Protein AF-A0A973BJS3-F1 (afdb_monomer)

Sequence (217 aa):
MAAKRSADAFKALAGRTGMCPAAALLAPAEETQPEAEPEVGAPWELPKRQLLECVCEGASVGGQSLLECLLRAPWETGVFNALVDASCSLDPATLLDGVSERLLWVQVRGSQQLVRALDLLLRDDNFALVAADLRGLPAAQLQAIQPFAWYRLQRLAHQRAGGCVILSDAPSVRCADRRMRLSKHRSLKDLDRCRTDLLSALERTARTYNRGQVLAV

Solvent-accessible surface area (backbone atoms only — not comparable to full-atom values): 12537 Å² total; per-residue (Å²): 122,67,73,66,51,53,56,55,47,50,56,54,42,53,75,66,65,74,61,67,54,77,64,61,86,55,59,75,82,72,83,86,72,86,85,71,82,78,60,92,76,63,76,73,81,66,67,58,40,29,30,34,31,39,28,28,64,55,79,62,30,47,60,67,62,50,50,53,52,61,52,54,57,63,79,88,72,74,53,30,27,34,38,38,29,42,53,69,76,81,58,76,88,75,54,61,88,68,30,71,85,35,45,50,75,42,76,32,74,58,48,70,46,44,53,51,52,50,56,57,53,42,71,44,70,70,28,52,30,43,37,33,40,42,43,86,48,58,66,70,47,61,67,66,52,53,69,69,55,53,51,49,49,32,54,33,24,48,70,26,74,26,30,31,40,36,35,25,56,51,96,72,67,88,70,36,56,30,37,38,38,29,65,62,65,65,56,82,82,54,69,85,50,54,71,64,65,53,48,57,54,43,62,77,60,48,45,43,26,49,84,86,42,75,50,89,127

Mean predicted aligned error: 10.79 Å

Radius of gyration: 18.33 Å; Cα contacts (8 Å, |Δi|>4): 335; chains: 1; bounding box: 57×44×42 Å

Foldseek 3Di:
DVPVCVVVVVVVCCVVVVPDDLCVCQDPPPDDDDDDDDDLLDQDDFDALFEEEEAEQDPQLCPVLNVLSNLDDPPVVVAAAEEEEAPPPDDPVPHDPPSSVRYHYHYDHFDVRVLVVLLVVLQDLSHLEYEYECEPPDPVRLVPPDLVSLVSSSNSRNVHGHHYYYYYNDDSRLRGQKYKYRYDHDDPVCVPPDSSVVVSVRVVRIWMAGNRHTDDD

pLDDT: mean 75.72, std 22.32, range [26.56, 97.88]

Structure (mmCIF, N/CA/C/O backbone):
data_AF-A0A973BJS3-F1
#
_entry.id   AF-A0A973BJS3-F1
#
loop_
_atom_site.group_PDB
_atom_site.id
_atom_site.type_symbol
_atom_site.label_atom_id
_atom_site.label_alt_id
_atom_site.label_comp_id
_atom_site.label_asym_id
_atom_site.label_entity_id
_atom_site.label_seq_id
_atom_site.pdbx_PDB_ins_code
_atom_site.Cartn_x
_atom_site.Cartn_y
_atom_site.Cartn_z
_atom_site.occupancy
_atom_site.B_iso_or_equiv
_atom_site.auth_seq_id
_atom_site.auth_comp_id
_atom_site.auth_asym_id
_atom_site.auth_atom_id
_atom_site.pdbx_PDB_model_num
ATOM 1 N N . MET A 1 1 ? -39.265 8.326 2.066 1.00 38.66 1 MET A N 1
ATOM 2 C CA . MET A 1 1 ? -39.550 7.401 3.192 1.00 38.66 1 MET A CA 1
ATOM 3 C C . MET A 1 1 ? -38.678 6.133 3.223 1.00 38.66 1 MET A C 1
ATOM 5 O O . MET A 1 1 ? -38.674 5.477 4.256 1.00 38.66 1 MET A O 1
ATOM 9 N N . ALA A 1 2 ? -37.888 5.803 2.186 1.00 37.66 2 ALA A N 1
ATOM 10 C CA . ALA A 1 2 ? -37.019 4.612 2.196 1.00 37.66 2 ALA A CA 1
ATOM 11 C C . ALA A 1 2 ? -35.692 4.793 2.972 1.00 37.66 2 ALA A C 1
ATOM 13 O O . ALA A 1 2 ? -35.31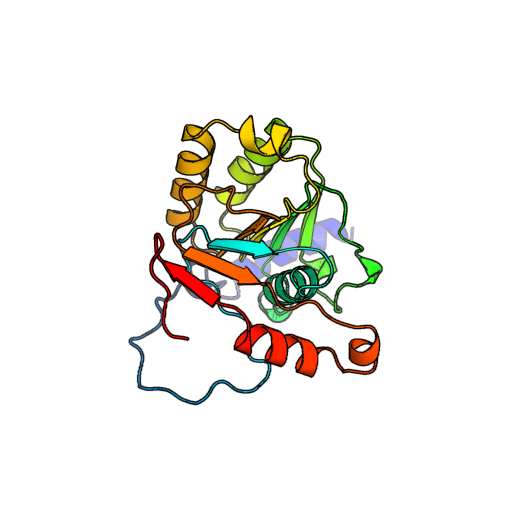1 3.911 3.727 1.00 37.66 2 ALA A O 1
ATOM 14 N N . ALA A 1 3 ? -35.039 5.960 2.883 1.00 40.28 3 ALA A N 1
ATOM 15 C CA . ALA A 1 3 ? -33.718 6.186 3.494 1.00 40.28 3 ALA A CA 1
ATOM 16 C C . ALA A 1 3 ? -33.720 6.364 5.032 1.00 40.28 3 ALA A C 1
ATOM 18 O O . ALA A 1 3 ? -32.750 6.020 5.698 1.00 40.28 3 ALA A O 1
ATOM 19 N N . LYS A 1 4 ? -34.819 6.868 5.623 1.00 33.97 4 LYS A N 1
ATOM 20 C CA . LYS A 1 4 ? -34.973 6.966 7.093 1.00 33.97 4 LYS A CA 1
ATOM 21 C C . LYS A 1 4 ? -35.241 5.600 7.738 1.00 33.97 4 LYS A C 1
ATOM 23 O O . LYS A 1 4 ? -34.835 5.364 8.865 1.00 33.97 4 LYS A O 1
ATOM 28 N N . ARG A 1 5 ? -35.850 4.670 6.992 1.00 36.31 5 ARG A N 1
ATOM 29 C CA . ARG A 1 5 ? -36.084 3.292 7.444 1.00 36.31 5 ARG A CA 1
ATOM 30 C C . ARG A 1 5 ? -34.802 2.465 7.508 1.00 36.31 5 ARG A C 1
ATOM 32 O O . ARG A 1 5 ? -34.696 1.635 8.397 1.00 36.31 5 ARG A O 1
ATOM 39 N N . SER A 1 6 ? -33.830 2.694 6.627 1.00 39.41 6 SER A N 1
ATOM 40 C CA . SER A 1 6 ? -32.576 1.931 6.615 1.00 39.41 6 SER A CA 1
ATOM 41 C C . SER A 1 6 ? -31.636 2.317 7.757 1.00 39.41 6 SER A C 1
ATOM 43 O O . SER 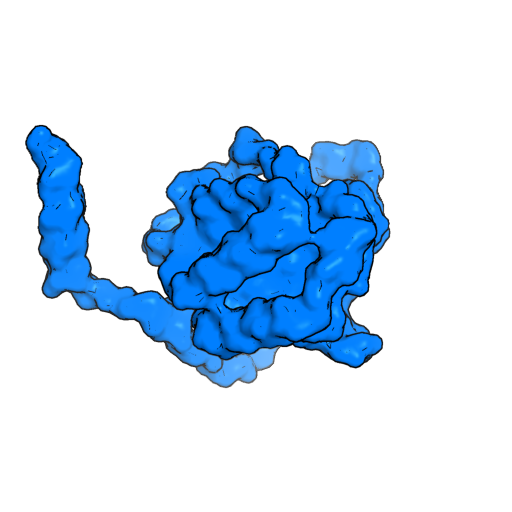A 1 6 ? -31.078 1.427 8.383 1.00 39.41 6 SER A O 1
ATOM 45 N N . ALA A 1 7 ? -31.515 3.602 8.102 1.00 38.06 7 ALA A N 1
ATOM 46 C CA . ALA A 1 7 ? -30.667 4.032 9.221 1.00 38.06 7 ALA A CA 1
ATOM 47 C C . ALA A 1 7 ? -31.243 3.638 10.595 1.00 38.06 7 ALA A C 1
ATOM 49 O O . ALA A 1 7 ? -30.507 3.176 11.470 1.00 38.06 7 ALA A O 1
ATOM 50 N N . ASP A 1 8 ? -32.562 3.757 10.772 1.00 37.06 8 ASP A N 1
ATOM 51 C CA . ASP A 1 8 ? -33.226 3.379 12.024 1.00 37.06 8 ASP A CA 1
ATOM 52 C C . ASP A 1 8 ? -33.358 1.849 12.162 1.00 37.06 8 ASP A C 1
ATOM 54 O O . ASP A 1 8 ? -33.264 1.326 13.273 1.00 37.06 8 ASP A O 1
ATOM 58 N N . ALA A 1 9 ? -33.437 1.102 11.048 1.00 39.72 9 ALA A N 1
ATOM 59 C CA . ALA A 1 9 ? -33.274 -0.354 11.052 1.00 39.72 9 ALA A CA 1
ATOM 60 C C . ALA A 1 9 ? -31.834 -0.777 11.385 1.00 39.72 9 ALA A C 1
ATOM 62 O O . ALA A 1 9 ? -31.656 -1.745 12.113 1.00 39.72 9 ALA A O 1
ATOM 63 N N . PHE A 1 10 ? -30.816 -0.039 10.929 1.00 37.94 10 PHE A N 1
ATOM 64 C CA . PHE A 1 10 ? -29.407 -0.327 11.225 1.00 37.94 10 PHE A CA 1
ATOM 65 C C . PHE A 1 10 ? -29.071 -0.102 12.709 1.00 37.94 10 PHE A C 1
ATOM 67 O O . PHE A 1 10 ? -28.408 -0.932 13.326 1.00 37.94 10 PHE A O 1
ATOM 74 N N . LYS A 1 11 ? -29.612 0.962 13.327 1.00 36.50 11 LYS A N 1
ATOM 75 C CA . LYS A 1 11 ? -29.510 1.193 14.782 1.00 36.50 11 LYS A CA 1
ATOM 76 C C . LYS A 1 11 ? -30.284 0.157 15.602 1.00 36.50 11 LYS A C 1
ATOM 78 O O . LYS A 1 11 ? -29.812 -0.263 16.656 1.00 36.50 11 LYS A O 1
ATOM 83 N N . ALA A 1 12 ? -31.444 -0.284 15.115 1.00 37.56 12 ALA A N 1
ATOM 84 C CA . ALA A 1 12 ? -32.234 -1.328 15.763 1.00 37.56 12 ALA A CA 1
ATOM 85 C C . ALA A 1 12 ? -31.636 -2.740 15.593 1.00 37.56 12 ALA A C 1
ATOM 87 O O . ALA A 1 12 ? -31.830 -3.576 16.474 1.00 37.56 12 ALA A O 1
ATOM 88 N N . LEU A 1 13 ? -30.894 -3.012 14.511 1.00 36.78 13 LEU A N 1
ATOM 89 C CA . LEU A 1 13 ? -30.155 -4.266 14.334 1.00 36.78 13 LEU A CA 1
ATOM 90 C C . LEU A 1 13 ? -28.910 -4.282 15.225 1.00 36.78 13 LEU A C 1
ATOM 92 O O . LEU A 1 13 ? -28.745 -5.229 15.979 1.00 36.78 13 LEU A O 1
ATOM 96 N N . ALA A 1 14 ? -28.122 -3.200 15.255 1.00 34.91 14 ALA A N 1
ATOM 97 C CA . ALA A 1 14 ? -26.935 -3.086 16.110 1.00 34.91 14 ALA A CA 1
ATOM 98 C C . ALA A 1 14 ? -27.235 -3.305 17.607 1.00 34.91 14 ALA A C 1
ATOM 100 O O . ALA A 1 14 ? -26.435 -3.910 18.318 1.00 34.91 14 ALA A O 1
ATOM 101 N N . GLY A 1 15 ? -28.415 -2.874 18.069 1.00 30.36 15 GLY A N 1
ATOM 102 C CA . GLY A 1 15 ? -28.906 -3.125 19.428 1.00 30.36 15 GLY A CA 1
ATOM 103 C C . GLY A 1 15 ? -29.523 -4.514 19.674 1.00 30.36 15 GLY A C 1
ATOM 104 O O . GLY A 1 15 ? -29.751 -4.854 20.830 1.00 30.36 15 GLY A O 1
ATOM 105 N N . ARG A 1 16 ? -29.804 -5.322 18.634 1.00 31.58 16 ARG A N 1
ATOM 106 C CA . ARG A 1 16 ? -30.435 -6.664 18.724 1.00 31.58 16 ARG A CA 1
ATOM 107 C C . ARG A 1 16 ? -29.528 -7.828 18.300 1.00 31.58 16 ARG A C 1
ATOM 109 O O . ARG A 1 16 ? -29.808 -8.954 18.693 1.00 31.58 16 ARG A O 1
ATOM 116 N N . THR A 1 17 ? -28.475 -7.597 17.514 1.00 32.12 17 THR A N 1
ATOM 117 C CA . THR A 1 17 ? -27.650 -8.656 16.895 1.00 32.12 17 THR A CA 1
ATOM 118 C C . THR A 1 17 ? -26.406 -9.038 17.684 1.00 32.12 17 THR A C 1
ATOM 120 O O . THR A 1 17 ? -25.610 -9.817 17.173 1.00 32.12 17 THR A O 1
ATOM 123 N N . GLY A 1 18 ? -26.180 -8.478 18.879 1.00 31.27 18 GLY A N 1
ATOM 124 C CA . GLY A 1 18 ? -24.881 -8.624 19.537 1.00 31.27 18 GLY A CA 1
ATOM 125 C C . GLY A 1 18 ? -23.759 -8.220 18.579 1.00 31.27 18 GLY A C 1
ATOM 126 O O . GLY A 1 18 ? -22.840 -9.004 18.369 1.00 31.27 18 GLY A O 1
ATOM 127 N N . MET A 1 19 ? -23.882 -7.051 17.922 1.00 30.30 19 MET A N 1
ATOM 128 C CA . MET A 1 19 ? -22.811 -6.530 17.071 1.00 30.30 19 MET A CA 1
ATOM 129 C C . MET A 1 19 ? -21.540 -6.478 17.902 1.00 30.30 19 MET A C 1
ATOM 131 O O . MET A 1 19 ? -21.357 -5.619 18.766 1.00 30.30 19 MET A O 1
ATOM 135 N N . CYS A 1 20 ? -20.675 -7.440 17.628 1.00 33.28 20 CYS A N 1
ATOM 136 C CA . CYS A 1 20 ? -19.306 -7.414 18.043 1.00 33.28 20 CYS A CA 1
ATOM 137 C C . CYS A 1 20 ? -18.716 -6.061 17.614 1.00 33.28 20 CYS A C 1
ATOM 139 O O . CYS A 1 20 ? -18.848 -5.690 16.443 1.00 33.28 20 CYS A O 1
ATOM 141 N N . PRO A 1 21 ? -18.085 -5.302 18.526 1.00 33.28 21 PRO A N 1
ATOM 142 C CA . PRO A 1 21 ? -17.376 -4.096 18.126 1.00 33.28 21 PRO A CA 1
ATOM 143 C C . PRO A 1 21 ? -16.313 -4.499 17.094 1.00 33.28 21 PRO A C 1
ATOM 145 O O . PRO A 1 21 ? -15.921 -5.665 17.053 1.00 33.28 21 PRO A O 1
ATOM 148 N N . ALA A 1 22 ? -15.751 -3.562 16.325 1.00 38.31 22 ALA A N 1
ATOM 149 C CA . ALA A 1 22 ? -14.543 -3.840 15.531 1.00 38.31 22 ALA A CA 1
ATOM 150 C C . ALA A 1 22 ? -13.443 -4.561 16.361 1.00 38.31 22 ALA A C 1
ATOM 152 O O . ALA A 1 22 ? -12.652 -5.320 15.816 1.00 38.31 22 ALA A O 1
ATOM 153 N N . ALA A 1 23 ? -13.488 -4.432 17.698 1.00 34.69 23 ALA A N 1
ATOM 154 C CA . ALA A 1 23 ? -12.793 -5.244 18.703 1.00 34.69 23 ALA A CA 1
ATOM 155 C C . ALA A 1 23 ? -12.891 -6.782 18.557 1.00 34.69 23 ALA A C 1
ATOM 157 O O . ALA A 1 23 ? -11.953 -7.462 18.955 1.00 34.69 23 ALA A O 1
ATOM 158 N N . ALA A 1 24 ? -13.957 -7.367 18.001 1.00 33.03 24 ALA A N 1
ATOM 159 C CA . ALA A 1 24 ? -14.049 -8.826 17.843 1.00 33.03 24 ALA A CA 1
ATOM 160 C C . ALA A 1 24 ? -13.391 -9.350 16.557 1.00 33.03 24 ALA A C 1
ATOM 162 O O . ALA A 1 24 ? -12.991 -10.505 16.512 1.00 33.03 24 ALA A O 1
ATOM 163 N N . LEU A 1 25 ? -13.180 -8.491 15.552 1.00 37.91 25 LEU A N 1
ATOM 164 C CA . LEU A 1 25 ? -12.259 -8.763 14.432 1.00 37.91 25 LEU A CA 1
ATOM 165 C C . LEU A 1 25 ? -10.777 -8.637 14.863 1.00 37.91 25 LEU A C 1
ATOM 167 O O . LEU A 1 25 ? -9.846 -8.866 14.081 1.00 37.91 25 LEU A O 1
ATOM 171 N N . LEU A 1 26 ? -10.563 -8.245 16.122 1.00 39.38 26 LEU A N 1
ATOM 172 C CA . LEU A 1 26 ? -9.280 -8.004 16.774 1.00 39.38 26 LEU A CA 1
ATOM 173 C C . LEU A 1 26 ? -9.035 -8.950 17.949 1.00 39.38 26 LEU A C 1
ATOM 175 O O . LEU A 1 26 ? -8.114 -8.694 18.727 1.00 39.38 26 LEU A O 1
ATOM 179 N N . ALA A 1 27 ? -9.808 -10.039 18.067 1.00 32.41 27 ALA A N 1
ATOM 180 C CA . ALA A 1 27 ? -9.409 -11.140 18.931 1.00 32.41 27 ALA A CA 1
ATOM 181 C C . ALA A 1 27 ? -7.950 -11.510 18.585 1.00 32.41 27 ALA A C 1
ATOM 183 O O . ALA A 1 27 ? -7.619 -11.607 17.394 1.00 32.41 27 ALA A O 1
ATOM 184 N N . PRO A 1 28 ? -7.052 -11.601 19.582 1.00 31.34 28 PRO A N 1
ATOM 185 C CA . PRO A 1 28 ? -5.672 -11.972 19.322 1.00 31.34 28 PRO A CA 1
ATOM 186 C C . PRO A 1 28 ? -5.692 -13.347 18.656 1.00 31.34 28 PRO A C 1
ATOM 188 O O . PRO A 1 28 ? -6.444 -14.219 19.085 1.00 31.34 28 PRO A O 1
ATOM 191 N N . ALA A 1 29 ? -4.913 -13.516 17.587 1.00 39.16 29 ALA A N 1
ATOM 192 C CA . ALA A 1 29 ? -4.667 -14.844 17.050 1.00 39.16 29 ALA A CA 1
ATOM 193 C C . ALA A 1 29 ? -4.130 -15.702 18.202 1.00 39.16 29 ALA A C 1
ATOM 195 O O . ALA A 1 29 ? -3.121 -15.340 18.815 1.00 39.16 29 ALA A O 1
ATOM 196 N N . GLU A 1 30 ? -4.860 -16.765 18.537 1.00 37.34 30 GLU A N 1
ATOM 197 C CA . GLU A 1 30 ? -4.373 -17.813 19.422 1.00 37.34 30 GLU A CA 1
ATOM 198 C C . GLU A 1 30 ? -3.028 -18.326 18.898 1.00 37.34 30 GLU A C 1
ATOM 200 O O . GLU A 1 30 ? -2.765 -18.344 17.693 1.00 37.34 30 GLU A O 1
ATOM 205 N N . GLU A 1 31 ? -2.162 -18.668 19.847 1.00 38.34 31 GLU A N 1
ATOM 206 C CA . GLU A 1 31 ? -0.792 -19.117 19.641 1.00 38.34 31 GLU A CA 1
ATOM 207 C C . GLU A 1 31 ? -0.695 -20.176 18.535 1.00 38.34 31 GLU A C 1
ATOM 209 O O . GLU A 1 31 ? -1.371 -21.204 18.545 1.00 38.34 31 GLU A O 1
ATOM 214 N N . THR A 1 32 ? 0.175 -19.892 17.569 1.00 30.94 32 THR A N 1
ATOM 215 C CA . THR A 1 32 ? 0.439 -20.680 16.370 1.00 30.94 32 THR A CA 1
ATOM 216 C C . THR A 1 32 ? 0.801 -22.133 16.716 1.00 30.94 32 THR A C 1
ATOM 218 O O . THR A 1 32 ? 1.879 -22.406 17.245 1.00 30.94 32 THR A O 1
ATOM 221 N N . GLN A 1 33 ? -0.081 -23.077 16.377 1.00 26.56 33 GLN A N 1
ATOM 222 C CA . GLN A 1 33 ? 0.270 -24.484 16.136 1.00 26.56 33 GLN A CA 1
ATOM 223 C C . GLN A 1 33 ? 0.955 -24.629 14.758 1.00 26.56 33 GLN A C 1
ATOM 225 O O . GLN A 1 33 ? 0.790 -23.750 13.909 1.00 26.56 33 GLN A O 1
ATOM 230 N N . PRO A 1 34 ? 1.767 -25.681 14.526 1.00 38.00 34 PRO A N 1
ATOM 231 C CA . PRO A 1 34 ? 2.743 -25.686 13.444 1.00 38.00 34 PRO A CA 1
ATOM 232 C C . PRO A 1 34 ? 2.104 -25.919 12.066 1.00 38.00 34 PRO A C 1
ATOM 234 O O . PRO A 1 34 ? 1.319 -26.843 11.881 1.00 38.00 34 PRO A O 1
ATOM 237 N N . GLU A 1 35 ? 2.489 -25.041 11.137 1.00 44.28 35 GLU A N 1
ATOM 238 C CA . GLU A 1 35 ? 2.627 -25.197 9.679 1.00 44.28 35 GLU A CA 1
ATOM 239 C C . GLU A 1 35 ? 1.720 -26.236 8.991 1.00 44.28 35 GLU A C 1
ATOM 241 O O . GLU A 1 35 ? 2.117 -27.370 8.727 1.00 44.28 35 GLU A O 1
ATOM 246 N N . ALA A 1 36 ? 0.524 -25.792 8.594 1.00 33.19 36 ALA A N 1
ATOM 247 C CA . ALA A 1 36 ? -0.132 -26.318 7.401 1.00 33.19 36 ALA A CA 1
ATOM 248 C C . ALA A 1 36 ? 0.374 -25.535 6.179 1.00 33.19 36 ALA A C 1
ATOM 250 O O . ALA A 1 36 ? 0.465 -24.305 6.225 1.00 33.19 36 ALA A O 1
ATOM 251 N N . GLU A 1 37 ? 0.719 -26.237 5.098 1.00 35.19 37 GLU A N 1
ATOM 252 C CA . GLU A 1 37 ? 1.097 -25.608 3.829 1.00 35.19 37 GLU A CA 1
ATOM 253 C C . GLU A 1 37 ? -0.036 -24.675 3.359 1.00 35.19 37 GLU A C 1
ATOM 255 O O . GLU A 1 37 ? -1.198 -25.094 3.347 1.00 35.19 37 GLU A O 1
ATOM 260 N N . PRO A 1 38 ? 0.253 -23.409 3.001 1.00 36.34 38 PRO A N 1
ATOM 261 C CA . PRO A 1 38 ? -0.791 -22.472 2.616 1.00 36.34 38 PRO A CA 1
ATOM 262 C C . PRO A 1 38 ? -1.475 -22.954 1.333 1.00 36.34 38 PRO A C 1
ATOM 264 O O . PRO A 1 38 ? -0.819 -23.184 0.314 1.00 36.34 38 PRO A O 1
ATOM 267 N N . GLU A 1 39 ? -2.805 -23.083 1.374 1.00 34.22 39 GLU A N 1
ATOM 268 C CA . GLU A 1 39 ? -3.602 -23.310 0.172 1.00 34.22 39 GLU A CA 1
ATOM 269 C C . GLU A 1 39 ? -3.311 -22.207 -0.854 1.00 34.22 39 GLU A C 1
ATOM 271 O O . GLU A 1 39 ? -3.291 -21.011 -0.549 1.00 34.22 39 GLU A O 1
ATOM 276 N N . VAL A 1 40 ? -3.082 -22.619 -2.097 1.00 36.16 40 VAL A N 1
ATOM 277 C CA . VAL A 1 40 ? -2.819 -21.726 -3.226 1.00 36.16 40 VAL A CA 1
ATOM 278 C C . VAL A 1 40 ? -4.012 -20.776 -3.398 1.00 36.16 40 VAL A C 1
ATOM 280 O O . VAL A 1 40 ? -5.079 -21.192 -3.840 1.00 36.16 40 VAL A O 1
ATOM 283 N N . GLY A 1 41 ? -3.833 -19.493 -3.063 1.00 39.91 41 GLY A N 1
ATOM 284 C CA . GLY A 1 41 ? -4.901 -18.485 -3.111 1.00 39.91 41 GLY A CA 1
ATOM 285 C C . GLY A 1 41 ? -5.479 -18.064 -1.754 1.00 39.91 41 GLY A C 1
ATOM 286 O O . GLY A 1 41 ? -6.468 -17.319 -1.736 1.00 39.91 41 GLY A O 1
ATOM 287 N N . ALA A 1 42 ? -4.873 -18.485 -0.637 1.00 42.16 42 ALA A N 1
ATOM 288 C CA . ALA A 1 42 ? -5.144 -17.902 0.674 1.00 42.16 42 ALA A CA 1
ATOM 289 C C . ALA A 1 42 ? -4.943 -16.365 0.640 1.00 42.16 42 ALA A C 1
ATOM 291 O O . ALA A 1 42 ? -4.047 -15.872 -0.050 1.00 42.16 42 ALA A O 1
ATOM 292 N N . PRO A 1 43 ? -5.786 -15.568 1.324 1.00 54.41 43 PRO A N 1
ATOM 293 C CA . PRO A 1 43 ? -5.654 -14.115 1.331 1.00 54.41 43 PRO A CA 1
ATOM 294 C C . PRO A 1 43 ? -4.289 -13.699 1.879 1.00 54.41 43 PRO A C 1
ATOM 296 O O . PRO A 1 43 ? -3.830 -14.223 2.889 1.00 54.41 43 PRO A O 1
ATOM 299 N N . TRP A 1 44 ? -3.655 -12.718 1.241 1.00 58.03 44 TRP A N 1
ATOM 300 C CA . TRP A 1 44 ? -2.393 -12.188 1.734 1.00 58.03 44 TRP A CA 1
ATOM 301 C C . TRP A 1 44 ? -2.605 -11.516 3.093 1.00 58.03 44 TRP A C 1
ATOM 303 O O . TRP A 1 44 ? -3.252 -10.471 3.183 1.00 58.03 44 TRP A O 1
ATOM 313 N N . GLU A 1 45 ? -2.060 -12.098 4.157 1.00 60.81 45 GLU A N 1
ATOM 314 C CA . GLU A 1 45 ? -2.207 -11.533 5.493 1.00 60.81 45 GLU A CA 1
ATOM 315 C C . GLU A 1 45 ? -1.136 -10.478 5.758 1.00 60.81 45 GLU A C 1
ATOM 317 O O . GLU A 1 45 ? 0.073 -10.722 5.692 1.00 60.81 45 GLU A O 1
ATOM 322 N N . LEU A 1 46 ? -1.589 -9.262 6.059 1.00 67.81 46 LEU A N 1
ATOM 323 C CA . LEU A 1 46 ? -0.699 -8.196 6.486 1.00 67.81 46 LEU A CA 1
ATOM 324 C C . LEU A 1 46 ? -0.477 -8.284 7.993 1.00 67.81 46 LEU A C 1
ATOM 326 O O . LEU A 1 46 ? -1.446 -8.396 8.749 1.00 67.81 46 LEU A O 1
ATOM 330 N N . PRO A 1 47 ? 0.773 -8.143 8.462 1.00 68.06 47 PRO A N 1
ATOM 331 C CA . PRO A 1 47 ? 1.020 -8.017 9.884 1.00 68.06 47 PRO A CA 1
ATOM 332 C C . PRO A 1 47 ? 0.285 -6.782 10.416 1.00 68.06 47 PRO A C 1
ATOM 334 O O . PRO A 1 47 ? 0.513 -5.657 9.963 1.00 68.06 47 PRO A O 1
ATOM 337 N N . LYS A 1 48 ? -0.617 -7.000 11.379 1.00 76.38 48 LYS A N 1
ATOM 338 C CA . LYS A 1 48 ? -1.358 -5.921 12.041 1.00 76.38 48 LYS A CA 1
ATOM 339 C C . LYS A 1 48 ? -0.399 -5.031 12.832 1.00 76.38 48 LYS A C 1
ATOM 341 O O . LYS A 1 48 ? 0.681 -5.463 13.248 1.00 76.38 48 LYS A O 1
ATOM 346 N N . ARG A 1 49 ? -0.833 -3.792 13.085 1.00 85.44 49 ARG A N 1
ATOM 347 C CA . ARG A 1 49 ? -0.111 -2.816 13.919 1.00 85.44 49 ARG A CA 1
ATOM 348 C C . ARG A 1 49 ? 1.298 -2.496 13.407 1.00 85.44 49 ARG A C 1
ATOM 350 O O . ARG A 1 49 ? 2.199 -2.230 14.199 1.00 85.44 49 ARG A O 1
ATOM 357 N N . GLN A 1 50 ? 1.501 -2.565 12.095 1.00 87.69 50 GLN A N 1
ATOM 358 C CA . GLN A 1 50 ? 2.769 -2.295 11.423 1.00 87.69 50 GLN A CA 1
ATOM 359 C C . GLN A 1 50 ? 2.522 -1.450 10.176 1.00 87.69 50 GLN A C 1
ATOM 361 O O . GLN A 1 50 ? 1.479 -1.554 9.530 1.00 87.69 50 GLN A O 1
ATOM 366 N N . LEU A 1 51 ? 3.506 -0.625 9.831 1.00 91.44 51 LEU A N 1
ATOM 367 C CA . LEU A 1 51 ? 3.575 0.074 8.559 1.00 91.44 51 LEU A CA 1
ATOM 368 C C . LEU A 1 51 ? 4.392 -0.768 7.575 1.00 91.44 51 LEU A C 1
ATOM 370 O O . LEU A 1 51 ? 5.625 -0.789 7.647 1.00 91.44 51 LEU A O 1
ATOM 374 N N . LEU A 1 52 ? 3.710 -1.469 6.666 1.00 91.62 52 LEU A N 1
ATOM 375 C CA . LEU A 1 52 ? 4.362 -2.214 5.590 1.00 91.62 52 LEU A CA 1
ATOM 376 C C . LEU A 1 52 ? 4.640 -1.290 4.399 1.00 91.62 52 LEU A C 1
ATOM 378 O O . LEU A 1 52 ? 3.749 -0.584 3.937 1.00 91.62 52 LEU A O 1
ATOM 382 N N . GLU A 1 53 ? 5.847 -1.354 3.842 1.00 94.00 53 GLU A N 1
ATOM 383 C CA . GLU A 1 53 ? 6.130 -0.803 2.514 1.00 94.00 53 GLU A CA 1
ATOM 384 C C . GLU A 1 53 ? 6.291 -1.937 1.491 1.00 94.00 53 GLU A C 1
ATOM 386 O O . GLU A 1 53 ? 7.121 -2.823 1.667 1.00 94.00 53 GLU A O 1
ATOM 391 N N . CYS A 1 54 ? 5.534 -1.912 0.401 1.00 92.81 54 CYS A N 1
ATOM 392 C CA . CYS A 1 54 ? 5.732 -2.767 -0.761 1.00 92.81 54 CYS A CA 1
ATOM 393 C C . CYS A 1 54 ? 6.428 -1.964 -1.867 1.00 92.81 54 CYS A C 1
ATOM 395 O O . CYS A 1 54 ? 5.828 -1.108 -2.514 1.00 92.81 54 CYS A O 1
ATOM 397 N N . VAL A 1 55 ? 7.707 -2.251 -2.085 1.00 94.12 55 VAL A N 1
ATOM 398 C CA . VAL A 1 55 ? 8.507 -1.640 -3.144 1.00 94.12 55 VAL A CA 1
ATOM 399 C C . VAL A 1 55 ? 8.333 -2.444 -4.429 1.00 94.12 55 VAL A C 1
ATOM 401 O O . VAL A 1 55 ? 8.737 -3.605 -4.509 1.00 94.12 55 VAL A O 1
ATOM 404 N N . CYS A 1 56 ? 7.728 -1.819 -5.431 1.00 94.56 56 CYS A N 1
ATOM 405 C CA . CYS A 1 56 ? 7.553 -2.350 -6.774 1.00 94.56 56 CYS A CA 1
ATOM 406 C C . CYS A 1 56 ? 8.693 -1.845 -7.662 1.00 94.56 56 CYS A C 1
ATOM 408 O O . CYS A 1 56 ? 8.700 -0.680 -8.039 1.00 94.56 56 CYS A O 1
ATOM 410 N N . GLU A 1 57 ? 9.644 -2.706 -8.024 1.00 92.31 57 GLU A N 1
ATOM 411 C CA . GLU A 1 57 ? 10.832 -2.333 -8.809 1.00 92.31 57 GLU A CA 1
ATOM 412 C C . GLU A 1 57 ? 10.513 -2.224 -10.314 1.00 92.31 57 GLU A C 1
ATOM 414 O O . GLU A 1 57 ? 11.154 -2.835 -11.164 1.00 92.31 57 GLU A O 1
ATOM 419 N N . GLY A 1 58 ? 9.482 -1.445 -10.645 1.00 89.94 58 GLY A N 1
ATOM 420 C CA . GLY A 1 58 ? 9.067 -1.129 -12.007 1.00 89.94 58 GLY A CA 1
ATOM 421 C C . GLY A 1 58 ? 7.638 -1.545 -12.352 1.00 89.94 58 GLY A C 1
ATOM 422 O O . GLY A 1 58 ? 6.885 -2.101 -11.549 1.00 89.94 58 GLY A O 1
ATOM 423 N N . ALA A 1 59 ? 7.255 -1.254 -13.595 1.00 89.12 59 ALA A N 1
ATOM 424 C CA . ALA A 1 59 ? 5.943 -1.604 -14.120 1.00 89.12 59 ALA A CA 1
ATOM 425 C C . ALA A 1 59 ? 5.775 -3.126 -14.245 1.00 89.12 59 ALA A C 1
ATOM 427 O O . ALA A 1 59 ? 6.731 -3.877 -14.465 1.00 89.12 59 ALA A O 1
ATOM 428 N N . SER A 1 60 ? 4.524 -3.573 -14.132 1.00 89.56 60 SER A N 1
ATOM 429 C CA . SER A 1 60 ? 4.134 -4.968 -14.359 1.00 89.56 60 SER A CA 1
ATOM 430 C C . SER A 1 60 ? 4.867 -5.992 -13.482 1.00 89.56 60 SER A C 1
ATOM 432 O O . SER A 1 60 ? 5.021 -7.139 -13.883 1.00 89.56 60 SER A O 1
ATOM 434 N N . VAL A 1 61 ? 5.275 -5.619 -12.262 1.00 90.62 61 VAL A N 1
ATOM 435 C CA . VAL A 1 61 ? 5.788 -6.559 -11.236 1.00 90.62 61 VAL A CA 1
ATOM 436 C C . VAL A 1 61 ? 4.678 -7.153 -10.353 1.00 90.62 61 VAL A C 1
ATOM 438 O O . VAL A 1 61 ? 4.931 -7.933 -9.441 1.00 90.62 61 VAL A O 1
ATOM 441 N N . GLY A 1 62 ? 3.419 -6.787 -10.627 1.00 87.62 62 GLY A N 1
ATOM 442 C CA . GLY A 1 62 ? 2.231 -7.315 -9.952 1.00 87.62 62 GLY A CA 1
ATOM 443 C C . GLY A 1 62 ? 1.787 -6.563 -8.694 1.00 87.62 62 GLY A C 1
ATOM 444 O O . GLY A 1 62 ? 0.918 -7.052 -7.983 1.00 87.62 62 GLY A O 1
ATOM 445 N N . GLY A 1 63 ? 2.303 -5.358 -8.437 1.00 89.38 63 GLY A N 1
ATOM 446 C CA . GLY A 1 63 ? 1.866 -4.566 -7.282 1.00 89.38 63 GLY A CA 1
ATOM 447 C C . GLY A 1 63 ? 0.379 -4.180 -7.307 1.00 89.38 63 GLY A C 1
ATOM 448 O O . GLY A 1 63 ? -0.240 -4.143 -6.254 1.00 89.38 63 GLY A O 1
ATOM 449 N N . GLN A 1 64 ? -0.227 -3.955 -8.489 1.00 88.38 64 GLN A N 1
ATOM 450 C CA . GLN A 1 64 ? -1.689 -3.764 -8.571 1.00 88.38 64 GLN A CA 1
ATOM 451 C C . GLN A 1 64 ? -2.442 -5.053 -8.222 1.00 88.38 64 GLN A C 1
ATOM 453 O O . GLN A 1 64 ? -3.410 -5.023 -7.471 1.00 88.38 64 GLN A O 1
ATOM 458 N N . SER A 1 65 ? -1.947 -6.203 -8.689 1.00 83.75 65 SER A N 1
ATOM 459 C CA . SER A 1 65 ? -2.546 -7.495 -8.354 1.00 83.75 65 SER A CA 1
ATOM 460 C C . SER A 1 65 ? -2.512 -7.770 -6.851 1.00 83.75 65 SER A C 1
ATOM 462 O O . SER A 1 65 ? -3.511 -8.222 -6.297 1.00 83.75 65 SER A O 1
ATOM 464 N N . LEU A 1 66 ? -1.387 -7.459 -6.194 1.00 84.81 66 LEU A N 1
ATOM 465 C CA . LEU A 1 66 ? -1.250 -7.541 -4.741 1.00 84.81 66 LEU A CA 1
ATOM 466 C C . LEU A 1 66 ? -2.204 -6.571 -4.033 1.00 84.81 66 LEU A C 1
ATOM 468 O O . LEU A 1 66 ? -2.925 -6.992 -3.135 1.00 84.81 66 LEU A O 1
ATOM 472 N N . LEU A 1 67 ? -2.229 -5.298 -4.446 1.00 87.25 67 LEU A N 1
ATOM 473 C CA . LEU A 1 67 ? -3.095 -4.281 -3.848 1.00 87.25 67 LEU A CA 1
ATOM 474 C C . LEU A 1 67 ? -4.561 -4.719 -3.869 1.00 87.25 67 LEU A C 1
ATOM 476 O O . LEU A 1 67 ? -5.233 -4.681 -2.848 1.00 87.25 67 LEU A O 1
ATOM 480 N N . GLU A 1 68 ? -5.040 -5.189 -5.011 1.00 82.69 68 GLU A N 1
ATOM 481 C CA . GLU A 1 68 ? -6.414 -5.648 -5.166 1.00 82.69 68 GLU A CA 1
ATOM 482 C C . GLU A 1 68 ? -6.733 -6.872 -4.294 1.00 82.69 68 GLU A C 1
ATOM 484 O O . GLU A 1 68 ? -7.813 -6.945 -3.713 1.00 82.69 68 GLU A O 1
ATOM 489 N N . CYS A 1 69 ? -5.786 -7.802 -4.127 1.00 79.88 69 CYS A N 1
ATOM 490 C CA . CYS A 1 69 ? -5.965 -8.934 -3.209 1.00 79.88 69 CYS A CA 1
ATOM 491 C C . CYS A 1 69 ? -6.060 -8.489 -1.753 1.00 79.88 69 CYS A C 1
ATOM 493 O O . CYS A 1 69 ? -6.884 -9.012 -1.009 1.00 79.88 69 CYS A O 1
ATOM 495 N N . LEU A 1 70 ? -5.247 -7.508 -1.362 1.00 81.94 70 LEU A N 1
ATOM 496 C CA . LEU A 1 70 ? -5.260 -6.925 -0.023 1.00 81.94 70 LEU A CA 1
ATOM 497 C C . LEU A 1 70 ? -6.533 -6.112 0.244 1.00 81.94 70 LEU A C 1
ATOM 499 O O . LEU A 1 70 ? -7.050 -6.111 1.358 1.00 81.94 70 LEU A O 1
ATOM 503 N N . LEU A 1 71 ? -7.056 -5.433 -0.778 1.00 82.81 71 LEU A N 1
ATOM 504 C CA . LEU A 1 71 ? -8.298 -4.662 -0.703 1.00 82.81 71 LEU A CA 1
ATOM 505 C C . LEU A 1 71 ? -9.555 -5.537 -0.729 1.00 82.81 71 LEU A C 1
ATOM 507 O O . LEU A 1 71 ? -10.653 -5.020 -0.504 1.00 82.81 71 LEU A O 1
ATOM 511 N N . ARG A 1 72 ? -9.427 -6.844 -0.973 1.00 75.25 72 ARG A N 1
ATOM 512 C CA . ARG A 1 72 ? -10.556 -7.770 -0.967 1.00 75.25 72 ARG A CA 1
ATOM 513 C C . ARG A 1 72 ? -11.023 -8.030 0.466 1.00 75.25 72 ARG A C 1
ATOM 515 O O . ARG A 1 72 ? -10.591 -8.977 1.114 1.00 75.25 72 ARG A O 1
ATOM 522 N N . ALA A 1 73 ? -11.939 -7.198 0.954 1.00 60.66 73 ALA A N 1
ATOM 523 C CA . ALA A 1 73 ? -12.724 -7.512 2.143 1.00 60.66 73 ALA A CA 1
ATOM 524 C C . ALA A 1 73 ? -13.872 -8.465 1.760 1.00 60.66 73 ALA A C 1
ATOM 526 O O . ALA A 1 73 ? -14.583 -8.182 0.791 1.00 60.66 73 ALA A O 1
ATOM 527 N N . PRO A 1 74 ? -14.108 -9.568 2.496 1.00 53.22 74 PRO A N 1
ATOM 528 C CA . PRO A 1 74 ? -15.290 -10.385 2.266 1.00 53.22 74 PRO A CA 1
ATOM 529 C C . PRO A 1 74 ? -16.550 -9.565 2.554 1.00 53.22 74 PRO A C 1
ATOM 531 O O . PRO A 1 74 ? -16.630 -8.870 3.572 1.00 53.22 74 PRO A O 1
ATOM 534 N N . TRP A 1 75 ? -17.546 -9.660 1.673 1.00 51.78 75 TRP A N 1
ATOM 535 C CA . TRP A 1 75 ? -18.763 -8.842 1.741 1.00 51.78 75 TRP A CA 1
ATOM 536 C C . TRP A 1 75 ? -19.510 -9.002 3.076 1.00 51.78 75 TRP A C 1
ATOM 538 O O . TRP A 1 75 ? -20.060 -8.046 3.620 1.00 51.78 75 TRP A O 1
ATOM 548 N N . GLU A 1 76 ? -19.454 -10.206 3.639 1.00 52.19 76 GLU A N 1
ATOM 549 C CA . GLU A 1 76 ? -20.102 -10.604 4.892 1.00 52.19 76 GLU A CA 1
ATOM 550 C C . GLU A 1 76 ? -19.493 -9.945 6.135 1.00 52.19 76 GLU A C 1
ATOM 552 O O . GLU A 1 76 ? -20.160 -9.824 7.158 1.00 52.19 76 GLU A O 1
ATOM 557 N N . THR A 1 77 ? -18.250 -9.460 6.052 1.00 64.62 77 THR A N 1
ATOM 558 C CA . THR A 1 77 ? -17.575 -8.826 7.197 1.00 64.62 77 THR A CA 1
ATOM 559 C C . THR A 1 77 ? -18.131 -7.441 7.515 1.00 64.62 77 THR A C 1
ATOM 561 O O . THR A 1 77 ? -17.939 -6.936 8.618 1.00 64.62 77 THR A O 1
ATOM 564 N N . GLY A 1 78 ? -18.805 -6.796 6.556 1.00 70.06 78 GLY A N 1
ATOM 565 C CA . GLY A 1 78 ? -19.318 -5.438 6.724 1.00 70.06 78 GLY A CA 1
ATOM 566 C C . GLY A 1 78 ? -18.238 -4.347 6.767 1.00 70.06 78 GLY A C 1
ATOM 567 O O . GLY A 1 78 ? -18.589 -3.175 6.892 1.00 70.06 78 GLY A O 1
ATOM 568 N N . VAL A 1 79 ? -16.954 -4.699 6.653 1.00 77.44 79 VAL A N 1
ATOM 569 C CA . VAL A 1 79 ? -15.833 -3.769 6.837 1.00 77.44 79 VAL A CA 1
ATOM 570 C C . VAL A 1 79 ? -15.494 -3.043 5.535 1.00 77.44 79 VAL A C 1
ATOM 572 O O . VAL A 1 79 ? -15.708 -3.567 4.440 1.00 77.44 79 VAL A O 1
ATOM 575 N N . PHE A 1 80 ? -14.963 -1.829 5.663 1.00 88.19 80 PHE A N 1
ATOM 576 C CA . PHE A 1 80 ? -14.471 -1.025 4.549 1.00 88.19 80 PHE A CA 1
ATOM 577 C C . PHE A 1 80 ? -12.944 -1.052 4.492 1.00 88.19 80 PHE A C 1
ATOM 579 O O . PHE A 1 80 ? -12.266 -1.164 5.513 1.00 88.19 80 PHE A O 1
ATOM 586 N N . ASN A 1 81 ? -12.401 -0.881 3.295 1.00 91.12 81 ASN A N 1
ATOM 587 C CA . ASN A 1 81 ? -10.990 -0.590 3.076 1.00 91.12 81 ASN A CA 1
ATOM 588 C C . ASN A 1 81 ? -10.844 0.834 2.547 1.00 91.12 81 ASN A C 1
ATOM 590 O O . ASN A 1 81 ? -11.771 1.382 1.953 1.00 91.12 81 ASN A O 1
ATOM 594 N N . ALA A 1 82 ? -9.680 1.440 2.747 1.00 95.12 82 ALA A N 1
ATOM 595 C CA . ALA A 1 82 ? -9.357 2.734 2.168 1.00 95.12 82 ALA A CA 1
ATOM 596 C C . ALA A 1 82 ? -8.103 2.633 1.303 1.00 95.12 82 ALA A C 1
ATOM 598 O O . ALA A 1 82 ? -7.114 2.019 1.705 1.00 95.12 82 ALA A O 1
ATOM 599 N N . LEU A 1 83 ? -8.138 3.275 0.138 1.00 97.06 83 LEU A N 1
ATOM 600 C CA . LEU A 1 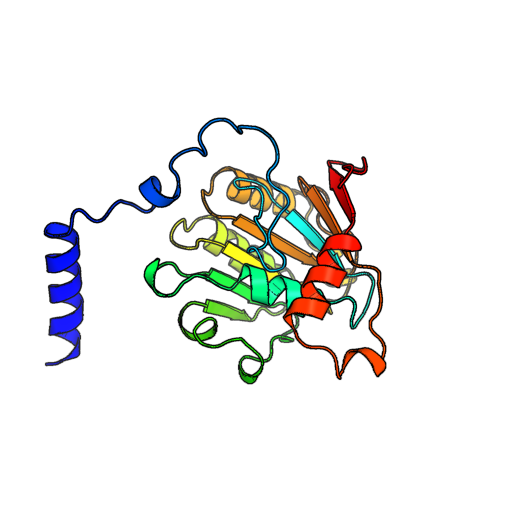83 ? -6.991 3.443 -0.744 1.00 97.06 83 LEU A CA 1
ATOM 601 C C . LEU A 1 83 ? -6.741 4.929 -0.977 1.00 97.06 83 LEU A C 1
ATOM 603 O O . LEU A 1 83 ? -7.584 5.621 -1.544 1.00 97.06 83 LEU A O 1
ATOM 607 N N . VAL A 1 84 ? -5.554 5.396 -0.602 1.00 97.81 84 VAL A N 1
ATOM 608 C CA . VAL A 1 84 ? -5.037 6.699 -1.019 1.00 97.81 84 VAL A CA 1
ATOM 609 C C . VAL A 1 84 ? -4.237 6.519 -2.303 1.00 97.81 84 VAL A C 1
ATOM 611 O O . VAL A 1 84 ? -3.172 5.916 -2.278 1.00 97.81 84 VAL A O 1
ATOM 614 N N . ASP A 1 85 ? -4.735 7.035 -3.417 1.00 96.19 85 ASP A N 1
ATOM 615 C CA . ASP A 1 85 ? -4.114 6.907 -4.736 1.00 96.19 85 ASP A CA 1
ATOM 616 C C . ASP A 1 85 ? -3.461 8.234 -5.143 1.00 96.19 85 ASP A C 1
ATOM 618 O O . ASP A 1 85 ? -4.145 9.232 -5.398 1.00 96.19 85 ASP A O 1
ATOM 622 N N . ALA A 1 86 ? -2.127 8.267 -5.160 1.00 94.00 86 ALA A N 1
ATOM 623 C CA . ALA A 1 86 ? -1.366 9.484 -5.429 1.00 94.00 86 ALA A CA 1
ATOM 624 C C . ALA A 1 86 ? -1.153 9.769 -6.921 1.00 94.00 86 ALA A C 1
ATOM 626 O O . ALA A 1 86 ? -0.908 10.921 -7.290 1.00 94.00 86 ALA A O 1
ATOM 627 N N . SER A 1 87 ? -1.243 8.749 -7.776 1.00 89.50 87 SER A N 1
ATOM 628 C CA . SER A 1 87 ? -1.042 8.871 -9.224 1.00 89.50 87 SER A CA 1
ATOM 629 C C . SER A 1 87 ? -2.337 8.785 -10.028 1.00 89.50 87 SER A C 1
ATOM 631 O O . SER A 1 87 ? -2.306 9.042 -11.229 1.00 89.50 87 SER A O 1
ATOM 633 N N . CYS A 1 88 ? -3.476 8.503 -9.384 1.00 88.75 88 CYS A N 1
ATOM 634 C CA . CYS A 1 88 ? -4.742 8.197 -10.062 1.00 88.75 88 CYS A CA 1
ATOM 635 C C . CYS A 1 88 ? -4.586 7.075 -11.081 1.00 88.75 88 CYS A C 1
ATOM 637 O O . CYS A 1 88 ? -5.075 7.174 -12.205 1.00 88.75 88 CYS A O 1
ATOM 639 N N . SER A 1 89 ? -3.846 6.044 -10.686 1.00 87.94 89 SER A N 1
ATOM 640 C CA . SER A 1 89 ? -3.544 4.900 -11.541 1.00 87.94 89 SER A CA 1
ATOM 641 C C . SER A 1 89 ? -4.500 3.729 -11.330 1.00 87.94 89 SER A C 1
ATOM 643 O O . SER A 1 89 ? -4.458 2.779 -12.112 1.00 87.94 89 SER A O 1
ATOM 645 N N . LEU A 1 90 ? -5.361 3.780 -10.305 1.00 90.69 90 LEU A N 1
ATOM 646 C CA . LEU A 1 90 ? -6.407 2.782 -10.134 1.00 90.69 90 LEU A CA 1
ATOM 647 C C . LEU A 1 90 ? -7.456 2.914 -11.246 1.00 90.69 90 LEU A C 1
ATOM 649 O O . LEU A 1 90 ? -8.054 3.975 -11.418 1.00 90.69 90 LEU A O 1
ATOM 653 N N . ASP A 1 91 ? -7.736 1.800 -11.923 1.00 89.44 91 ASP A N 1
ATOM 654 C CA . ASP A 1 91 ? -8.914 1.635 -12.773 1.00 89.44 91 ASP A CA 1
ATOM 655 C C . ASP A 1 91 ? -9.984 0.810 -12.028 1.00 89.44 91 ASP A C 1
ATOM 657 O O . ASP A 1 91 ? -9.839 -0.414 -11.915 1.00 89.44 91 ASP A O 1
ATOM 661 N N . PRO A 1 92 ? -11.066 1.435 -11.520 1.00 86.94 92 PRO A N 1
ATOM 662 C CA . PRO A 1 92 ? -12.117 0.732 -10.787 1.00 86.94 92 PRO A CA 1
ATOM 663 C C . PRO A 1 92 ? -12.825 -0.358 -11.596 1.00 86.94 92 PRO A C 1
ATOM 665 O O . PRO A 1 92 ? -13.375 -1.277 -10.996 1.00 86.94 92 PRO A O 1
ATOM 668 N N . ALA A 1 93 ? -12.821 -0.275 -12.933 1.00 87.12 93 ALA A N 1
ATOM 669 C CA . ALA A 1 93 ? -13.455 -1.276 -13.789 1.00 87.12 93 ALA A CA 1
ATOM 670 C C . ALA A 1 93 ? -12.680 -2.603 -13.824 1.00 87.12 93 ALA A C 1
ATOM 672 O O . ALA A 1 93 ? -13.222 -3.622 -14.244 1.00 87.12 93 ALA A O 1
ATOM 673 N N . THR A 1 94 ? -11.417 -2.593 -13.387 1.00 84.06 94 THR A N 1
ATOM 674 C CA . THR A 1 94 ? -10.549 -3.781 -13.356 1.00 84.06 94 THR A CA 1
ATOM 675 C C . THR A 1 94 ? -10.561 -4.514 -12.018 1.00 84.06 94 THR A C 1
ATOM 677 O O . THR A 1 94 ? -9.957 -5.582 -11.916 1.00 84.06 94 THR A O 1
ATOM 680 N N . LEU A 1 95 ? -11.232 -3.952 -11.007 1.00 83.44 95 LEU A N 1
ATOM 681 C CA . LEU A 1 95 ? -11.339 -4.546 -9.681 1.00 83.44 95 LEU A CA 1
ATOM 682 C C . LEU A 1 95 ? -12.275 -5.759 -9.687 1.00 83.44 95 LEU A C 1
ATOM 684 O O . LEU A 1 95 ? -13.331 -5.736 -10.315 1.00 83.44 95 LEU A O 1
ATOM 688 N N . LEU A 1 96 ? -11.913 -6.787 -8.920 1.00 75.75 96 LEU A N 1
ATOM 689 C CA . LEU A 1 96 ? -12.786 -7.910 -8.591 1.00 75.75 96 LEU A CA 1
ATOM 690 C C . LEU A 1 96 ? -14.121 -7.430 -7.998 1.00 75.75 96 LEU A C 1
ATOM 692 O O . LEU A 1 96 ? -14.182 -6.446 -7.250 1.00 75.75 96 LEU A O 1
ATOM 696 N N . ASP A 1 97 ? -15.177 -8.192 -8.276 1.00 75.44 97 ASP A N 1
ATOM 697 C CA . ASP A 1 97 ? -16.532 -7.904 -7.812 1.00 75.44 97 ASP A CA 1
ATOM 698 C C . ASP A 1 97 ? -16.594 -7.682 -6.292 1.00 75.44 97 ASP A C 1
ATOM 700 O O . ASP A 1 97 ? -15.971 -8.390 -5.494 1.00 75.44 97 ASP A O 1
ATOM 704 N N . GLY A 1 98 ? -17.355 -6.665 -5.884 1.00 75.81 98 GLY A N 1
ATOM 705 C CA . GLY A 1 98 ? -17.566 -6.305 -4.481 1.00 75.81 98 GLY A CA 1
ATOM 706 C C . GLY A 1 98 ? -16.434 -5.506 -3.822 1.00 75.81 98 GLY A C 1
ATOM 707 O O . GLY A 1 98 ? -16.681 -4.889 -2.785 1.00 75.81 98 GLY A O 1
ATOM 708 N N . VAL A 1 99 ? -15.228 -5.433 -4.411 1.00 80.75 99 VAL A N 1
ATOM 709 C CA . VAL A 1 99 ? -14.129 -4.600 -3.873 1.00 80.75 99 VAL A CA 1
ATOM 710 C C . VAL A 1 99 ? -14.512 -3.121 -3.924 1.00 80.75 99 VAL A C 1
ATOM 712 O O . VAL A 1 99 ? -14.418 -2.414 -2.921 1.00 80.75 99 VAL A O 1
ATOM 715 N N . SER A 1 100 ? -15.007 -2.662 -5.073 1.00 84.75 100 SER A N 1
ATOM 716 C CA . SER A 1 100 ? -15.359 -1.260 -5.334 1.00 84.75 100 SER A CA 1
ATOM 717 C C . SER A 1 100 ? -16.444 -0.726 -4.393 1.00 84.75 100 SER A C 1
ATOM 719 O O . SER A 1 100 ? -16.424 0.441 -4.016 1.00 84.75 100 SER A O 1
ATOM 721 N N . GLU A 1 101 ? -17.380 -1.579 -3.977 1.00 85.00 101 GLU A N 1
ATOM 722 C CA . GLU A 1 101 ? -18.513 -1.211 -3.115 1.00 85.00 101 GLU A CA 1
ATOM 723 C C . GLU A 1 101 ? -18.098 -0.938 -1.662 1.00 85.00 101 GLU A C 1
ATOM 725 O O . GLU A 1 101 ? -18.823 -0.280 -0.913 1.00 85.00 101 GLU A O 1
ATOM 730 N N . ARG A 1 102 ? -16.930 -1.449 -1.256 1.00 84.44 102 ARG A N 1
ATOM 731 C CA . ARG A 1 102 ? -16.400 -1.367 0.115 1.00 84.44 102 ARG A CA 1
ATOM 732 C C . ARG A 1 102 ? -15.070 -0.629 0.182 1.00 84.44 102 ARG A C 1
ATOM 734 O O . ARG A 1 102 ? -14.359 -0.719 1.184 1.00 84.44 102 ARG A O 1
ATOM 741 N N . LEU A 1 103 ? -14.745 0.117 -0.868 1.00 90.81 103 LEU A N 1
ATOM 742 C CA . LEU A 1 103 ? -13.511 0.871 -0.982 1.00 90.81 103 LEU A CA 1
ATOM 743 C C . LEU A 1 103 ? -13.782 2.371 -0.867 1.00 90.81 103 LEU A C 1
ATOM 745 O O . LEU A 1 103 ? -14.414 2.975 -1.731 1.00 90.81 103 LEU A O 1
ATOM 749 N N . LEU A 1 104 ? -13.220 3.004 0.161 1.00 94.44 104 LEU A N 1
ATOM 750 C CA . LEU A 1 104 ? -13.021 4.445 0.152 1.00 94.44 104 LEU A CA 1
ATOM 751 C C . LEU A 1 104 ? -11.788 4.763 -0.700 1.00 94.44 104 LEU A C 1
ATOM 753 O O . LEU A 1 104 ? -10.651 4.633 -0.246 1.00 94.44 104 LEU A O 1
ATOM 757 N N . TRP A 1 105 ? -12.017 5.189 -1.937 1.00 95.81 105 TRP A N 1
ATOM 758 C CA . TRP A 1 105 ? -10.954 5.621 -2.839 1.00 95.81 105 TRP A CA 1
ATOM 759 C C . TRP A 1 105 ? -10.721 7.130 -2.724 1.00 95.81 105 TRP A C 1
ATOM 761 O O . TRP A 1 105 ? -11.590 7.940 -3.047 1.00 95.81 105 TRP A O 1
ATOM 771 N N . VAL A 1 106 ? -9.533 7.511 -2.256 1.00 97.12 106 VAL A N 1
ATOM 772 C CA . VAL A 1 106 ? -9.114 8.901 -2.069 1.00 97.12 106 VAL A CA 1
ATOM 773 C C . VAL A 1 106 ? -7.998 9.221 -3.046 1.00 97.12 106 VAL A C 1
ATOM 775 O O . VAL A 1 106 ? -6.849 8.832 -2.858 1.00 97.12 106 VAL A O 1
ATOM 778 N N . GLN A 1 107 ? -8.330 9.978 -4.080 1.00 95.81 107 GLN A N 1
ATOM 779 C CA . GLN A 1 107 ? -7.347 10.492 -5.025 1.00 95.81 107 GLN A CA 1
ATOM 780 C C . GLN A 1 107 ? -6.661 11.722 -4.431 1.00 95.81 107 GLN A C 1
ATOM 782 O O . GLN A 1 107 ? -7.331 12.663 -4.000 1.00 95.81 107 GLN A O 1
ATOM 787 N N . VAL A 1 108 ? -5.330 11.733 -4.413 1.00 94.62 108 VAL A N 1
ATOM 788 C CA . VAL A 1 108 ? -4.549 12.857 -3.884 1.00 94.62 108 VAL A CA 1
ATOM 789 C C . VAL A 1 108 ? -3.622 13.442 -4.940 1.00 94.62 108 VAL A C 1
ATOM 791 O O . VAL A 1 108 ? -3.177 12.777 -5.874 1.00 94.62 108 VAL A O 1
ATOM 794 N N . ARG A 1 109 ? -3.332 14.735 -4.797 1.00 90.25 109 ARG A N 1
ATOM 795 C CA . ARG A 1 109 ? -2.390 15.476 -5.638 1.00 90.25 109 ARG A CA 1
ATOM 796 C C . ARG A 1 109 ? -1.278 16.033 -4.761 1.00 90.25 109 ARG A C 1
ATOM 798 O O . ARG A 1 109 ? -1.475 16.982 -4.002 1.00 90.25 109 ARG A O 1
ATOM 805 N N . GLY A 1 110 ? -0.101 15.431 -4.884 1.00 88.88 110 GLY A N 1
ATOM 806 C CA . GLY A 1 110 ? 1.098 15.852 -4.171 1.00 88.88 110 GLY A CA 1
ATOM 807 C C . GLY A 1 110 ? 1.187 15.384 -2.718 1.00 88.88 110 GLY A C 1
ATOM 808 O O . GLY A 1 110 ? 0.261 14.826 -2.126 1.00 88.88 110 GLY A O 1
ATOM 809 N N . SER A 1 111 ? 2.354 15.633 -2.133 1.00 91.44 111 SER A N 1
ATOM 810 C CA . SER A 1 111 ? 2.760 15.094 -0.834 1.00 91.44 111 SER A CA 1
ATOM 811 C C . SER A 1 111 ? 1.951 15.613 0.355 1.00 91.44 111 SER A C 1
ATOM 813 O O . SER A 1 111 ? 1.684 14.858 1.287 1.00 91.44 111 SER A O 1
ATOM 815 N N . GLN A 1 112 ? 1.516 16.877 0.340 1.00 92.88 112 GLN A N 1
ATOM 816 C CA . GLN A 1 112 ? 0.722 17.437 1.441 1.00 92.88 112 GLN A CA 1
ATOM 817 C C . GLN A 1 112 ? -0.654 16.772 1.561 1.00 92.88 112 GLN A C 1
ATOM 819 O O . GLN A 1 112 ? -1.074 16.419 2.664 1.00 92.88 112 GLN A O 1
ATOM 824 N N . GLN A 1 113 ? -1.350 16.578 0.433 1.00 95.19 113 GLN A N 1
ATOM 825 C CA . GLN A 1 113 ? -2.650 15.903 0.421 1.00 95.19 113 GLN A CA 1
ATOM 826 C C . GLN A 1 113 ? -2.507 14.435 0.814 1.00 95.19 11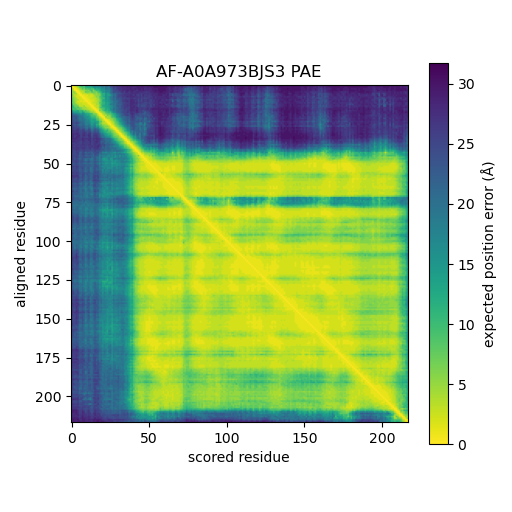3 GLN A C 1
ATOM 828 O O . GLN A 1 113 ? -3.302 13.951 1.613 1.00 95.19 113 GLN A O 1
ATOM 833 N N . LEU A 1 114 ? -1.458 13.765 0.327 1.00 95.56 114 LEU A N 1
ATOM 834 C CA . LEU A 1 114 ? -1.127 12.396 0.707 1.00 95.56 114 LEU A CA 1
ATOM 835 C C . LEU A 1 114 ? -0.973 12.240 2.226 1.00 95.56 114 LEU A C 1
ATOM 837 O O . LEU A 1 114 ? -1.652 11.415 2.835 1.00 95.56 114 LEU A O 1
ATOM 841 N N . VAL A 1 115 ? -0.110 13.049 2.851 1.00 95.88 115 VAL A N 1
ATOM 842 C CA . VAL A 1 115 ? 0.133 12.973 4.300 1.00 95.88 115 VAL A CA 1
ATOM 843 C C . VAL A 1 115 ? -1.141 13.281 5.083 1.00 95.88 115 VAL A C 1
ATOM 845 O O . VAL A 1 115 ? -1.429 12.600 6.063 1.00 95.88 115 VAL A O 1
ATOM 848 N N . ARG A 1 116 ? -1.934 14.268 4.648 1.00 97.19 116 ARG A N 1
ATOM 849 C CA . ARG A 1 116 ? -3.206 14.613 5.298 1.00 97.19 116 ARG A CA 1
ATOM 850 C C . ARG A 1 116 ? -4.234 13.485 5.193 1.00 97.19 116 ARG A C 1
ATOM 852 O O . ARG A 1 116 ? -4.885 13.184 6.189 1.00 97.19 116 ARG A O 1
ATOM 859 N N . ALA A 1 117 ? -4.383 12.882 4.015 1.00 97.88 117 ALA A N 1
ATOM 860 C CA . ALA A 1 117 ? -5.300 11.768 3.798 1.00 97.88 117 ALA A CA 1
ATOM 861 C C . ALA A 1 117 ? -4.914 10.570 4.673 1.00 97.88 117 ALA A C 1
ATOM 863 O O . ALA A 1 117 ? -5.759 10.040 5.389 1.00 97.88 117 ALA A O 1
ATOM 864 N N . LEU A 1 118 ? -3.627 10.207 4.698 1.00 97.38 118 LEU A N 1
ATOM 865 C CA . LEU A 1 118 ? -3.139 9.129 5.554 1.00 97.38 118 LEU A CA 1
ATOM 866 C C . LEU A 1 118 ? -3.295 9.445 7.045 1.00 97.38 118 LEU A C 1
ATOM 868 O O . LEU A 1 118 ? -3.719 8.571 7.790 1.00 97.38 118 LEU A O 1
ATOM 872 N N . ASP A 1 119 ? -3.019 10.671 7.502 1.00 96.81 119 ASP A N 1
ATOM 873 C CA . ASP A 1 119 ? -3.198 11.029 8.919 1.00 96.81 119 ASP A CA 1
ATOM 874 C C . ASP A 1 119 ? -4.659 10.881 9.365 1.00 96.81 119 ASP A C 1
ATOM 876 O O . ASP A 1 119 ? -4.907 10.395 10.465 1.00 96.81 119 ASP A O 1
ATOM 880 N N . LEU A 1 120 ? -5.621 11.259 8.514 1.00 97.06 120 LEU A N 1
ATOM 881 C CA . LEU A 1 120 ? -7.051 11.108 8.800 1.00 97.06 120 LEU A CA 1
ATOM 882 C C . LEU A 1 120 ? -7.477 9.638 8.803 1.00 97.06 120 LEU A C 1
ATOM 884 O O . LEU A 1 120 ? -8.085 9.182 9.767 1.00 97.06 120 LEU A O 1
ATOM 888 N N . LEU A 1 121 ? -7.133 8.894 7.752 1.00 96.56 121 LEU A N 1
ATOM 889 C CA . LEU A 1 121 ? -7.559 7.503 7.594 1.00 96.56 121 LEU A CA 1
ATOM 890 C C . LEU A 1 121 ? -6.911 6.582 8.626 1.00 96.56 121 LEU A C 1
ATOM 892 O O . LEU A 1 121 ? -7.565 5.681 9.140 1.00 96.56 121 LEU A O 1
ATOM 896 N N . LEU A 1 122 ? -5.642 6.812 8.981 1.00 94.94 122 LEU A N 1
ATOM 897 C CA . LEU A 1 122 ? -4.959 5.967 9.958 1.00 94.94 122 LEU A CA 1
ATOM 898 C C . LEU A 1 122 ? -5.512 6.124 11.380 1.00 94.94 122 LEU A C 1
ATOM 900 O O . LEU A 1 122 ? -5.343 5.207 12.178 1.00 94.94 122 LEU A O 1
ATOM 904 N N . ARG A 1 123 ? -6.178 7.243 11.688 1.00 93.75 123 ARG A N 1
ATOM 905 C CA . ARG A 1 123 ? -6.867 7.474 12.971 1.00 93.75 123 ARG A CA 1
ATOM 906 C C . ARG A 1 123 ? -8.232 6.800 13.057 1.00 93.75 123 ARG A C 1
ATOM 908 O O . ARG A 1 123 ? -8.768 6.694 14.154 1.00 93.75 123 ARG A O 1
ATOM 915 N N . ASP A 1 124 ? -8.801 6.413 11.922 1.00 88.94 124 ASP A N 1
ATOM 916 C CA . ASP A 1 124 ? -10.113 5.787 11.853 1.00 88.94 124 ASP A CA 1
ATOM 917 C C . ASP A 1 124 ? -9.964 4.259 11.852 1.00 88.94 124 ASP A C 1
ATOM 919 O O . ASP A 1 124 ? -9.414 3.677 10.915 1.00 88.94 124 ASP A O 1
ATOM 923 N N . ASP A 1 125 ? -10.435 3.606 12.914 1.00 84.69 125 ASP A N 1
ATOM 924 C CA . ASP A 1 125 ? -10.399 2.146 13.066 1.00 84.69 125 ASP A CA 1
ATOM 925 C C . ASP A 1 125 ? -11.564 1.428 12.354 1.00 84.69 125 ASP A C 1
ATOM 927 O O . ASP A 1 125 ? -11.670 0.205 12.431 1.00 84.69 125 ASP A O 1
ATOM 931 N N . ASN A 1 126 ? -12.423 2.144 11.614 1.00 86.25 126 ASN A N 1
ATOM 932 C CA . ASN A 1 126 ? -13.475 1.521 10.800 1.00 86.25 126 ASN A CA 1
ATOM 933 C C . ASN A 1 126 ? -12.943 0.856 9.518 1.00 86.25 126 ASN A C 1
ATOM 935 O O . ASN A 1 126 ? -13.688 0.141 8.844 1.00 86.25 126 ASN A O 1
ATOM 939 N N . PHE A 1 127 ? -11.671 1.085 9.169 1.00 88.38 127 PHE A N 1
ATOM 940 C CA . PHE A 1 127 ? -11.039 0.482 7.998 1.00 88.38 127 PHE A CA 1
ATOM 941 C C . PHE A 1 127 ? -10.207 -0.748 8.369 1.00 88.38 127 PHE A C 1
ATOM 943 O O . PHE A 1 127 ? -9.222 -0.626 9.103 1.00 88.38 127 PHE A O 1
ATOM 950 N N . ALA A 1 128 ? -10.532 -1.909 7.788 1.00 86.12 128 ALA A N 1
ATOM 951 C CA . ALA A 1 128 ? -9.725 -3.127 7.939 1.00 86.12 128 ALA A CA 1
ATOM 952 C C . ALA A 1 128 ? -8.317 -2.935 7.367 1.00 86.12 128 ALA A C 1
ATOM 954 O O . ALA A 1 128 ? -7.340 -3.385 7.965 1.00 86.12 128 ALA A O 1
ATOM 955 N N . LEU A 1 129 ? -8.211 -2.236 6.237 1.00 89.38 129 LEU A N 1
ATOM 956 C CA . LEU A 1 129 ? -6.955 -1.875 5.598 1.00 89.38 129 LEU A CA 1
ATOM 957 C C . LEU A 1 129 ? -6.960 -0.402 5.191 1.00 89.38 129 LEU A C 1
ATOM 959 O O . LEU A 1 129 ? -7.902 0.078 4.563 1.00 89.38 129 LEU A O 1
ATOM 963 N N . VAL A 1 130 ? -5.865 0.297 5.497 1.00 94.62 130 VAL A N 1
ATOM 964 C CA . VAL A 1 130 ? -5.511 1.562 4.839 1.00 94.62 130 VAL A CA 1
ATOM 965 C C . VAL A 1 130 ? -4.302 1.314 3.947 1.00 94.62 130 VAL A C 1
ATOM 967 O O . VAL A 1 130 ? -3.190 1.090 4.434 1.00 94.62 130 VAL A O 1
ATOM 970 N N . ALA A 1 131 ? -4.534 1.346 2.641 1.00 95.44 131 ALA A N 1
ATOM 971 C CA . ALA A 1 131 ? -3.512 1.254 1.615 1.00 95.44 131 ALA A CA 1
ATOM 972 C C . ALA A 1 131 ? -3.191 2.642 1.043 1.00 95.44 131 ALA A C 1
ATOM 974 O O . ALA A 1 131 ? -4.068 3.499 0.922 1.00 95.44 131 ALA A O 1
ATOM 975 N N . ALA A 1 132 ? -1.939 2.859 0.657 1.00 97.00 132 ALA A N 1
ATOM 976 C CA . ALA A 1 132 ? -1.521 4.027 -0.107 1.00 97.00 132 ALA A CA 1
ATOM 977 C C . ALA A 1 132 ? -0.757 3.571 -1.345 1.00 97.00 132 ALA A C 1
ATOM 979 O O . ALA A 1 132 ? 0.214 2.831 -1.212 1.00 97.00 132 ALA A O 1
ATOM 980 N N . ASP A 1 133 ? -1.155 4.024 -2.526 1.00 95.69 133 ASP A N 1
ATOM 981 C CA . ASP A 1 133 ? -0.407 3.806 -3.755 1.00 95.69 133 ASP A CA 1
ATOM 982 C C . ASP A 1 133 ? 0.343 5.079 -4.149 1.00 95.69 133 ASP A C 1
ATOM 984 O O . ASP A 1 133 ? -0.253 6.085 -4.540 1.00 95.69 133 ASP A O 1
ATOM 988 N N . LEU A 1 134 ? 1.665 5.043 -3.981 1.00 95.12 134 LEU A N 1
ATOM 989 C CA . LEU A 1 134 ? 2.580 6.149 -4.274 1.00 95.12 134 LEU A CA 1
ATOM 990 C C . LEU A 1 134 ? 3.340 5.937 -5.582 1.00 95.12 134 LEU A C 1
ATOM 992 O O . LEU A 1 134 ? 4.174 6.769 -5.946 1.00 95.12 134 LEU A O 1
ATOM 996 N N . ARG A 1 135 ? 3.099 4.816 -6.266 1.00 93.31 135 ARG A N 1
ATOM 997 C CA . ARG A 1 135 ? 3.775 4.478 -7.517 1.00 93.31 135 ARG A CA 1
ATOM 998 C C . ARG A 1 135 ? 3.407 5.488 -8.593 1.00 93.31 135 ARG A C 1
ATOM 1000 O O . ARG A 1 135 ? 2.258 5.921 -8.690 1.00 93.31 135 ARG A O 1
ATOM 1007 N N . GLY A 1 136 ? 4.390 5.898 -9.382 1.00 89.75 136 GLY A N 1
ATOM 1008 C CA . GLY A 1 136 ? 4.254 6.965 -10.370 1.00 89.75 136 GLY A CA 1
ATOM 1009 C C . GLY A 1 136 ? 4.286 8.384 -9.789 1.00 89.75 136 GLY A C 1
ATOM 1010 O O . GLY A 1 136 ? 4.276 9.343 -10.562 1.00 89.75 136 GLY A O 1
ATOM 1011 N N . LEU A 1 137 ? 4.360 8.563 -8.462 1.00 91.06 137 LEU A N 1
ATOM 1012 C CA . LEU A 1 137 ? 4.566 9.889 -7.878 1.00 91.06 137 LEU A CA 1
ATOM 1013 C C . LEU A 1 137 ? 6.037 10.317 -8.058 1.00 91.06 137 LEU A C 1
ATOM 1015 O O . LEU A 1 137 ? 6.939 9.535 -7.748 1.00 91.06 137 LEU A O 1
ATOM 1019 N N . PRO A 1 138 ? 6.330 11.558 -8.501 1.00 90.75 138 PRO A N 1
ATOM 1020 C CA . PRO A 1 138 ? 7.709 11.994 -8.695 1.00 90.75 138 PRO A CA 1
ATOM 1021 C C . PRO A 1 138 ? 8.538 11.882 -7.412 1.00 90.75 138 PRO A C 1
ATOM 1023 O O . PRO A 1 138 ? 8.124 12.362 -6.352 1.00 90.75 138 PRO A O 1
ATOM 1026 N N . ALA A 1 139 ? 9.753 11.338 -7.522 1.00 89.44 139 ALA A N 1
ATOM 1027 C CA . ALA A 1 139 ? 10.651 11.145 -6.381 1.00 89.44 139 ALA A CA 1
ATOM 1028 C C . ALA A 1 139 ? 10.885 12.439 -5.582 1.00 89.44 139 ALA A C 1
ATOM 1030 O O . ALA A 1 139 ? 10.911 12.402 -4.356 1.00 89.44 139 ALA A O 1
ATOM 1031 N N . ALA A 1 140 ? 10.963 13.592 -6.258 1.00 90.81 140 ALA A N 1
ATOM 1032 C CA . ALA A 1 140 ? 11.096 14.899 -5.615 1.00 90.81 140 ALA A CA 1
ATOM 1033 C C . ALA A 1 140 ? 9.926 15.224 -4.663 1.00 90.81 140 ALA A C 1
ATOM 1035 O O . ALA A 1 140 ? 10.140 15.783 -3.590 1.00 90.81 140 ALA A O 1
ATOM 1036 N N . GLN A 1 141 ? 8.692 14.841 -5.014 1.00 91.25 141 GLN A N 1
ATOM 1037 C CA . GLN A 1 141 ? 7.524 15.070 -4.158 1.00 91.25 141 GLN A CA 1
ATOM 1038 C C . GLN A 1 141 ? 7.528 14.146 -2.937 1.00 91.25 141 GLN A C 1
ATOM 1040 O O . GLN A 1 141 ? 7.203 14.595 -1.839 1.00 91.25 141 GLN A O 1
ATOM 1045 N N . LEU A 1 142 ? 7.937 12.883 -3.105 1.00 90.06 142 LEU A N 1
ATOM 1046 C CA . LEU A 1 142 ? 8.094 11.943 -1.989 1.00 90.06 142 LEU A CA 1
ATOM 1047 C C . LEU A 1 142 ? 9.221 12.364 -1.042 1.00 90.06 142 LEU A C 1
ATOM 1049 O O . LEU A 1 142 ? 9.048 12.335 0.174 1.00 90.06 1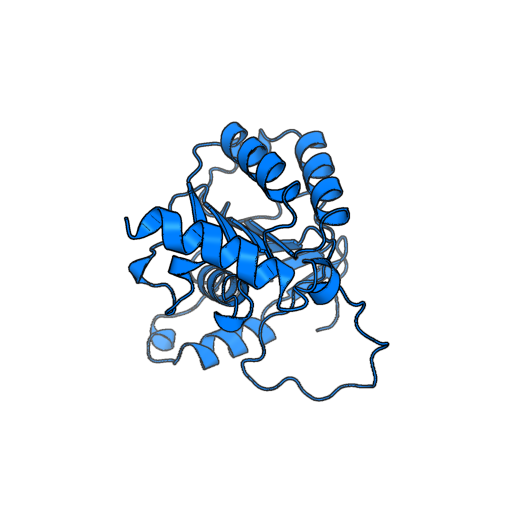42 LEU A O 1
ATOM 1053 N N . GLN A 1 143 ? 10.354 12.808 -1.585 1.00 89.38 143 GLN A N 1
ATOM 1054 C CA . GLN A 1 143 ? 11.499 13.291 -0.807 1.00 89.38 143 GLN A CA 1
ATOM 1055 C C . GLN A 1 143 ? 11.197 14.591 -0.051 1.00 89.38 143 GLN A C 1
ATOM 1057 O O . GLN A 1 143 ? 11.797 14.837 0.993 1.00 89.38 143 GLN A O 1
ATOM 1062 N N . ALA A 1 144 ? 10.254 15.404 -0.537 1.00 90.81 144 ALA A N 1
ATOM 1063 C CA . ALA A 1 144 ? 9.801 16.603 0.162 1.00 90.81 144 ALA A CA 1
ATOM 1064 C C . ALA A 1 144 ? 8.993 16.294 1.439 1.00 90.81 144 ALA A C 1
ATOM 1066 O O . ALA A 1 144 ? 8.824 17.178 2.287 1.00 90.81 144 ALA A O 1
ATOM 1067 N N . ILE A 1 145 ? 8.489 15.060 1.598 1.00 92.56 145 ILE A N 1
ATOM 1068 C CA . ILE A 1 145 ? 7.802 14.638 2.822 1.00 92.56 145 ILE A CA 1
ATOM 1069 C C . ILE A 1 145 ? 8.815 14.593 3.957 1.00 92.56 145 ILE A C 1
ATOM 1071 O O . ILE A 1 145 ? 9.790 13.841 3.939 1.00 92.56 145 ILE A O 1
ATOM 1075 N N . GLN A 1 146 ? 8.552 15.399 4.979 1.00 92.31 146 GLN A N 1
ATOM 1076 C CA . GLN A 1 146 ? 9.439 15.513 6.122 1.00 92.31 146 GLN A CA 1
ATOM 1077 C C . GLN A 1 146 ? 9.529 14.183 6.885 1.00 92.31 146 GLN A C 1
ATOM 1079 O O . GLN A 1 146 ? 8.494 13.553 7.121 1.00 92.31 146 GLN A O 1
ATOM 1084 N N . PRO A 1 147 ? 10.721 13.765 7.357 1.00 91.12 147 PRO A N 1
ATOM 1085 C CA . PRO A 1 147 ? 10.880 12.499 8.071 1.00 91.12 147 PRO A CA 1
ATOM 1086 C C . PRO A 1 147 ? 9.925 12.329 9.261 1.00 91.12 147 PRO A C 1
ATOM 1088 O O . PRO A 1 147 ? 9.377 11.247 9.455 1.00 91.12 147 PRO A O 1
ATOM 1091 N N . PHE A 1 148 ? 9.661 13.397 10.026 1.00 94.06 148 PHE A N 1
ATOM 1092 C CA . PHE A 1 148 ? 8.741 13.342 11.170 1.00 94.06 148 PHE A CA 1
ATOM 1093 C C . PHE A 1 148 ? 7.302 12.986 10.769 1.00 94.06 148 PHE A C 1
ATOM 1095 O O . PHE A 1 148 ? 6.577 12.407 11.578 1.00 94.06 148 PHE A O 1
ATOM 1102 N N . ALA A 1 149 ? 6.881 13.308 9.539 1.00 95.25 149 ALA A N 1
ATOM 1103 C CA . ALA A 1 149 ? 5.566 12.936 9.036 1.00 95.25 149 ALA A CA 1
ATOM 1104 C C . ALA A 1 149 ? 5.474 11.415 8.878 1.00 95.25 149 ALA A C 1
ATOM 1106 O O . ALA A 1 149 ? 4.518 10.818 9.361 1.00 95.25 149 ALA A O 1
ATOM 1107 N N . TRP A 1 150 ? 6.505 10.771 8.318 1.00 94.94 150 TRP A N 1
ATOM 1108 C CA . TRP A 1 150 ? 6.561 9.311 8.214 1.00 94.94 150 TRP A CA 1
ATOM 1109 C C . TRP A 1 150 ? 6.520 8.627 9.581 1.00 94.94 150 TRP A C 1
ATOM 1111 O O . TRP A 1 150 ? 5.688 7.747 9.791 1.00 94.94 150 TRP A O 1
ATOM 1121 N N . TYR A 1 151 ? 7.334 9.078 10.541 1.00 95.44 151 TYR A N 1
ATOM 1122 C CA . TYR A 1 151 ? 7.309 8.527 11.903 1.00 95.44 151 TYR A CA 1
ATOM 1123 C C . TYR A 1 151 ? 5.955 8.722 12.590 1.00 95.44 151 TYR A C 1
ATOM 1125 O O . TYR A 1 151 ? 5.494 7.852 13.328 1.00 95.44 151 TYR A O 1
ATOM 1133 N N . ARG A 1 152 ? 5.287 9.853 12.347 1.00 95.75 152 ARG A N 1
ATOM 1134 C CA . ARG A 1 152 ? 3.932 10.085 12.851 1.00 95.75 152 ARG A CA 1
ATOM 1135 C C . ARG A 1 152 ? 2.931 9.103 12.238 1.00 95.75 152 ARG A C 1
ATOM 1137 O O . ARG A 1 152 ? 2.171 8.505 12.993 1.00 95.75 152 ARG A O 1
ATOM 1144 N N . LEU A 1 153 ? 2.954 8.898 10.919 1.00 96.50 153 LEU A N 1
ATOM 1145 C CA . LEU 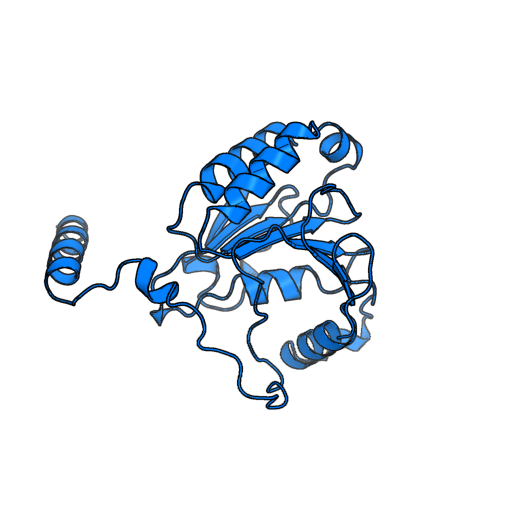A 1 153 ? 2.088 7.923 10.244 1.00 96.50 153 LEU A CA 1
ATOM 1146 C C . LEU A 1 153 ? 2.355 6.493 10.735 1.00 96.50 153 LEU A C 1
ATOM 1148 O O . LEU A 1 153 ? 1.410 5.764 11.012 1.00 96.50 153 LEU A O 1
ATOM 1152 N N . GLN A 1 154 ? 3.619 6.114 10.944 1.00 95.62 154 GLN A N 1
ATOM 1153 C CA . GLN A 1 154 ? 3.979 4.818 11.527 1.00 95.62 154 GLN A CA 1
ATOM 1154 C C . GLN A 1 154 ? 3.378 4.637 12.926 1.00 95.62 154 GLN A C 1
ATOM 1156 O O . GLN A 1 154 ? 2.790 3.600 13.216 1.00 95.62 154 GLN A O 1
ATOM 1161 N N . ARG A 1 155 ? 3.457 5.654 13.792 1.00 95.75 155 ARG A N 1
ATOM 1162 C CA . ARG A 1 155 ? 2.847 5.580 15.129 1.00 95.75 155 ARG A CA 1
ATOM 1163 C C . ARG A 1 155 ? 1.332 5.398 15.068 1.00 95.75 155 ARG A C 1
ATOM 1165 O O . ARG A 1 155 ? 0.795 4.649 15.877 1.00 95.75 155 ARG A O 1
ATOM 1172 N N . LEU A 1 156 ? 0.655 6.045 14.118 1.00 96.31 156 LEU A N 1
ATOM 1173 C CA . LEU A 1 156 ? -0.774 5.815 13.886 1.00 96.31 156 LEU A CA 1
ATOM 1174 C C . LEU A 1 156 ? -1.026 4.381 13.390 1.00 96.31 156 LEU A C 1
ATOM 1176 O O . LEU A 1 156 ? -1.922 3.711 13.894 1.00 96.31 156 LEU A O 1
ATOM 1180 N N . ALA A 1 157 ? -0.183 3.867 12.487 1.00 93.00 157 ALA A N 1
ATOM 1181 C CA . ALA A 1 157 ? -0.223 2.474 12.034 1.00 93.00 157 ALA A CA 1
ATOM 1182 C C . ALA A 1 157 ? -0.005 1.450 13.167 1.00 93.00 157 ALA A C 1
ATOM 1184 O O . ALA A 1 157 ? -0.569 0.365 13.119 1.00 93.00 157 ALA A O 1
ATOM 1185 N N . HIS A 1 158 ? 0.765 1.781 14.207 1.00 93.00 158 HIS A N 1
ATOM 1186 C CA . HIS A 1 158 ? 0.968 0.918 15.385 1.00 93.00 158 HIS A CA 1
ATOM 1187 C C . HIS A 1 158 ? -0.196 0.938 16.382 1.00 93.00 158 HIS A C 1
ATOM 1189 O O . HIS A 1 158 ? -0.365 0.001 17.172 1.00 93.00 158 HIS A O 1
ATOM 1195 N N . GLN A 1 159 ? -0.952 2.035 16.402 1.00 91.69 159 GLN A N 1
ATOM 1196 C CA . GLN A 1 159 ? -2.093 2.226 17.298 1.00 91.69 159 GLN A CA 1
ATOM 1197 C C . GLN A 1 159 ? -3.367 1.621 16.728 1.00 91.69 159 GLN A C 1
ATOM 1199 O O . GLN A 1 159 ? -4.163 1.079 17.492 1.00 91.69 159 GLN A O 1
ATOM 1204 N N . ARG A 1 160 ? -3.522 1.692 15.406 1.00 88.75 160 ARG A N 1
ATOM 1205 C CA . ARG A 1 160 ? -4.683 1.156 14.719 1.00 88.75 160 ARG A CA 1
ATOM 1206 C C . ARG A 1 160 ? -4.676 -0.358 14.680 1.00 88.75 160 ARG A C 1
ATOM 1208 O O . ARG A 1 160 ? -3.634 -1.017 14.720 1.00 88.75 160 ARG A O 1
ATOM 1215 N N . ALA A 1 161 ? -5.872 -0.897 14.580 1.00 83.44 161 ALA A N 1
ATOM 1216 C CA . ALA A 1 161 ? -6.080 -2.323 14.684 1.00 83.44 161 ALA A CA 1
ATOM 1217 C C . ALA A 1 161 ? -6.068 -3.031 13.315 1.00 83.44 161 ALA A C 1
ATOM 1219 O O . ALA A 1 161 ? -5.672 -4.196 13.209 1.00 83.44 161 ALA A O 1
ATOM 1220 N N . GLY A 1 162 ? -6.455 -2.295 12.269 1.00 82.19 162 GLY A N 1
ATOM 1221 C CA . GLY A 1 162 ? -6.377 -2.718 10.874 1.00 82.19 162 GLY A CA 1
ATOM 1222 C C . GLY A 1 162 ? -4.954 -2.715 10.301 1.00 82.19 162 GLY A C 1
ATOM 1223 O O . GLY A 1 162 ? -4.010 -2.175 10.883 1.00 82.19 162 GLY A O 1
ATOM 1224 N N . GLY A 1 163 ? -4.801 -3.311 9.121 1.00 86.19 163 GLY A N 1
ATOM 1225 C CA . GLY A 1 163 ? -3.552 -3.324 8.367 1.00 86.19 163 GLY A CA 1
ATOM 1226 C C . GLY A 1 163 ? -3.207 -1.957 7.769 1.00 86.19 163 GLY A C 1
ATOM 1227 O O . GLY A 1 163 ? -4.078 -1.110 7.533 1.00 86.19 163 GLY A O 1
ATOM 1228 N N . CYS A 1 164 ? -1.920 -1.745 7.498 1.00 91.50 164 CYS A N 1
ATOM 1229 C CA . CYS A 1 164 ? -1.440 -0.592 6.747 1.00 91.50 164 CYS A CA 1
ATOM 1230 C C . CYS A 1 164 ? -0.354 -1.002 5.751 1.00 91.50 164 CYS A C 1
ATOM 1232 O O . CYS A 1 164 ? 0.625 -1.654 6.120 1.00 91.50 164 CYS A O 1
ATOM 1234 N N . VAL A 1 165 ? -0.524 -0.594 4.492 1.00 93.19 165 VAL A N 1
ATOM 1235 C CA . VAL A 1 165 ? 0.444 -0.855 3.424 1.00 93.19 165 VAL A CA 1
ATOM 1236 C C . VAL A 1 165 ? 0.650 0.382 2.558 1.00 93.19 165 VAL A C 1
ATOM 1238 O O . VAL A 1 165 ? -0.297 1.072 2.195 1.00 93.19 165 VAL A O 1
ATOM 1241 N N . ILE A 1 166 ? 1.900 0.656 2.208 1.00 96.00 166 ILE A N 1
ATOM 1242 C CA . ILE A 1 166 ? 2.288 1.700 1.264 1.00 96.00 166 ILE A CA 1
ATOM 1243 C C . ILE A 1 166 ? 2.983 1.038 0.081 1.00 96.00 166 ILE A C 1
ATOM 1245 O O . ILE A 1 166 ? 3.971 0.339 0.275 1.00 96.00 166 ILE A O 1
ATOM 1249 N N . LEU A 1 167 ? 2.497 1.264 -1.135 1.00 95.38 167 LEU A N 1
ATOM 1250 C CA . LEU A 1 167 ? 3.143 0.836 -2.368 1.00 95.38 167 LEU A CA 1
ATOM 1251 C C . LEU A 1 167 ? 3.981 1.985 -2.925 1.00 95.38 167 LEU A C 1
ATOM 1253 O O . LEU A 1 167 ? 3.506 3.115 -3.018 1.00 95.38 167 LEU A O 1
ATOM 1257 N N . SER A 1 168 ? 5.222 1.706 -3.303 1.00 95.12 168 SER A N 1
ATOM 1258 C CA . SER A 1 168 ? 6.169 2.703 -3.811 1.00 95.12 168 SER A CA 1
ATOM 1259 C C . SER A 1 168 ? 7.065 2.103 -4.896 1.00 95.12 168 SER A C 1
ATOM 1261 O O . SER A 1 168 ? 7.268 0.893 -4.933 1.00 95.12 168 SER A O 1
ATOM 1263 N N . ASP A 1 169 ? 7.616 2.932 -5.787 1.00 93.62 169 ASP A N 1
ATOM 1264 C CA . ASP A 1 169 ? 8.557 2.460 -6.826 1.00 93.62 169 ASP A CA 1
ATOM 1265 C C . ASP A 1 169 ? 9.975 2.226 -6.275 1.00 93.62 169 ASP A C 1
ATOM 1267 O O . ASP A 1 169 ? 10.806 1.538 -6.862 1.00 93.62 169 ASP A O 1
ATOM 1271 N N . ALA A 1 170 ? 10.268 2.834 -5.127 1.00 91.31 170 ALA A N 1
ATOM 1272 C CA . ALA A 1 170 ? 11.562 2.814 -4.466 1.00 91.31 170 ALA A CA 1
ATOM 1273 C C . ALA A 1 170 ? 11.363 2.912 -2.945 1.00 91.31 170 ALA A C 1
ATOM 1275 O O . ALA A 1 170 ? 10.354 3.468 -2.505 1.00 91.31 170 ALA A O 1
ATOM 1276 N N . PRO A 1 171 ? 12.320 2.431 -2.128 1.00 90.56 171 PRO A N 1
ATOM 1277 C CA . PRO A 1 171 ? 12.234 2.477 -0.668 1.00 90.56 171 PRO A CA 1
ATOM 1278 C C . PRO A 1 171 ? 12.201 3.924 -0.149 1.00 90.56 171 PRO A C 1
ATOM 1280 O O . PRO A 1 171 ? 13.236 4.549 0.088 1.00 90.56 171 PRO A O 1
ATOM 1283 N N . SER A 1 172 ? 10.995 4.451 0.025 1.00 88.81 172 SER A N 1
ATOM 1284 C CA . SER A 1 172 ? 10.696 5.857 0.310 1.00 88.81 172 SER A CA 1
ATOM 1285 C C . SER A 1 172 ? 10.292 6.061 1.770 1.00 88.81 172 SER A C 1
ATOM 1287 O O . SER A 1 172 ? 10.646 7.069 2.390 1.00 88.81 172 SER A O 1
ATOM 1289 N N . VAL A 1 173 ? 9.640 5.060 2.363 1.00 90.44 173 VAL A N 1
ATOM 1290 C CA . VAL A 1 173 ? 9.191 5.071 3.756 1.00 90.44 173 VAL A CA 1
ATOM 1291 C C . VAL A 1 173 ? 10.328 4.591 4.658 1.00 90.44 173 VAL A C 1
ATOM 1293 O O . VAL A 1 173 ? 10.539 3.398 4.874 1.00 90.44 173 VAL A O 1
ATOM 1296 N N . ARG A 1 174 ? 11.108 5.535 5.197 1.00 83.44 174 ARG A N 1
ATOM 1297 C CA . ARG A 1 174 ? 12.304 5.225 6.012 1.00 83.44 174 ARG A CA 1
ATOM 1298 C C . ARG A 1 174 ? 12.003 4.421 7.276 1.00 83.44 174 ARG A C 1
ATOM 1300 O O . ARG A 1 174 ? 12.843 3.645 7.714 1.00 83.44 174 ARG A O 1
ATOM 1307 N N . CYS A 1 175 ? 10.828 4.628 7.855 1.00 89.69 175 CYS A N 1
ATOM 1308 C CA . CYS A 1 175 ? 10.388 3.994 9.090 1.00 89.69 175 CYS A CA 1
ATOM 1309 C C . CYS A 1 175 ? 9.370 2.870 8.838 1.00 89.69 175 CYS A C 1
ATOM 1311 O O . CYS A 1 175 ? 8.529 2.612 9.688 1.00 89.69 175 CYS A O 1
ATOM 1313 N N . ALA A 1 176 ? 9.395 2.228 7.666 1.00 91.00 176 ALA A N 1
ATOM 1314 C CA . ALA A 1 176 ? 8.599 1.025 7.449 1.00 91.00 176 ALA A CA 1
ATOM 1315 C C . ALA A 1 176 ? 9.089 -0.091 8.387 1.00 91.00 176 ALA A C 1
ATOM 1317 O O . ALA A 1 176 ? 10.293 -0.344 8.482 1.00 91.00 176 ALA A O 1
ATOM 1318 N N . ASP A 1 177 ? 8.167 -0.756 9.083 1.00 87.88 177 ASP A N 1
ATOM 1319 C CA . ASP A 1 177 ? 8.505 -1.859 9.990 1.00 87.88 177 ASP A CA 1
ATOM 1320 C C . ASP A 1 177 ? 8.987 -3.074 9.203 1.00 87.88 177 ASP A C 1
ATOM 1322 O O . ASP A 1 177 ? 9.973 -3.726 9.552 1.00 87.88 177 ASP A O 1
ATOM 1326 N N . ARG A 1 178 ? 8.301 -3.334 8.090 1.00 86.31 178 ARG A N 1
ATOM 1327 C CA . ARG A 1 178 ? 8.642 -4.369 7.127 1.00 86.31 178 ARG A CA 1
ATOM 1328 C C . ARG A 1 178 ? 8.622 -3.791 5.728 1.00 86.31 178 ARG A C 1
ATOM 1330 O O . ARG A 1 178 ? 7.860 -2.873 5.424 1.00 86.31 178 ARG A O 1
ATOM 1337 N N . ARG A 1 179 ? 9.446 -4.371 4.866 1.00 87.81 179 ARG A N 1
ATOM 1338 C CA . ARG A 1 179 ? 9.464 -4.052 3.448 1.00 87.81 179 ARG A CA 1
ATOM 1339 C C . ARG A 1 179 ? 9.309 -5.313 2.627 1.00 87.81 179 ARG A C 1
ATOM 1341 O O . ARG A 1 179 ? 10.068 -6.251 2.812 1.00 87.81 179 ARG A O 1
ATOM 1348 N N . MET A 1 180 ? 8.373 -5.317 1.699 1.00 86.94 180 MET A N 1
ATOM 1349 C CA . MET A 1 180 ? 8.274 -6.323 0.654 1.00 86.94 180 MET A CA 1
ATOM 1350 C C . MET A 1 180 ? 8.857 -5.753 -0.635 1.00 86.94 180 MET A C 1
ATOM 1352 O O . MET A 1 180 ? 8.654 -4.577 -0.921 1.00 86.94 180 MET A O 1
ATOM 1356 N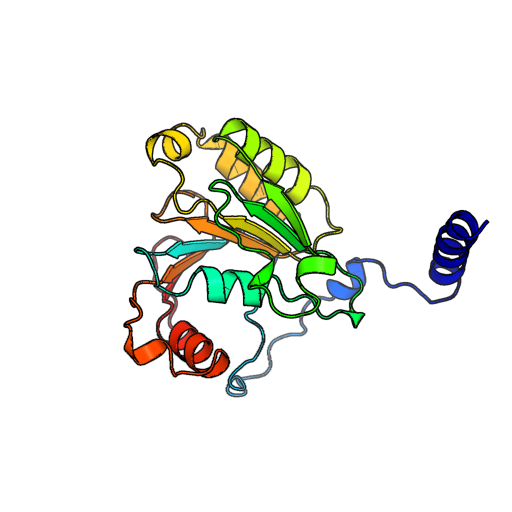 N . ARG A 1 181 ? 9.579 -6.558 -1.411 1.00 90.06 181 ARG A N 1
ATOM 1357 C CA . ARG A 1 181 ? 10.051 -6.187 -2.749 1.00 90.06 181 ARG A CA 1
ATOM 1358 C C . ARG A 1 181 ? 9.436 -7.084 -3.805 1.00 90.06 181 ARG A C 1
ATOM 1360 O O . ARG A 1 181 ? 9.480 -8.308 -3.670 1.00 90.06 181 ARG A O 1
ATOM 1367 N N . LEU A 1 182 ? 8.915 -6.456 -4.854 1.00 89.75 182 LEU A N 1
ATOM 1368 C CA . LEU A 1 182 ? 8.411 -7.095 -6.062 1.00 89.75 182 LEU A CA 1
ATOM 1369 C C . LEU A 1 182 ? 9.295 -6.671 -7.236 1.00 89.75 182 LEU A C 1
ATOM 1371 O O . LEU A 1 182 ? 9.251 -5.517 -7.651 1.00 89.75 182 LEU A O 1
ATOM 1375 N N . SER A 1 183 ? 10.096 -7.598 -7.757 1.00 90.44 183 SER A N 1
ATOM 1376 C CA . SER A 1 183 ? 11.086 -7.318 -8.810 1.00 90.44 183 SER A CA 1
ATOM 1377 C C . SER A 1 183 ? 10.916 -8.167 -10.069 1.00 90.44 183 SER A C 1
ATOM 1379 O O . SER A 1 183 ? 11.521 -7.899 -11.104 1.00 90.44 183 SER A O 1
ATOM 1381 N N . LYS A 1 184 ? 10.073 -9.205 -10.018 1.00 89.19 184 LYS A N 1
ATOM 1382 C CA . LYS A 1 184 ? 9.828 -10.061 -11.177 1.00 89.19 184 LYS A CA 1
ATOM 1383 C C . LYS A 1 184 ? 8.867 -9.377 -12.146 1.00 89.19 184 LYS A C 1
ATOM 1385 O O . LYS A 1 184 ? 7.660 -9.359 -11.914 1.00 89.19 184 LYS A O 1
ATOM 1390 N N . HIS A 1 185 ? 9.398 -8.881 -13.258 1.00 89.31 185 HIS A N 1
ATOM 1391 C CA . HIS A 1 185 ? 8.581 -8.369 -14.355 1.00 89.31 185 HIS A CA 1
ATOM 1392 C C . HIS A 1 185 ? 7.747 -9.477 -14.997 1.00 89.31 185 HIS A C 1
ATOM 1394 O O . HIS A 1 185 ? 8.219 -10.599 -15.207 1.00 89.31 185 HIS A O 1
ATOM 1400 N N . ARG A 1 186 ? 6.507 -9.135 -15.343 1.00 87.88 186 ARG A N 1
ATOM 1401 C CA . ARG A 1 186 ? 5.647 -9.975 -16.171 1.00 87.88 186 ARG A CA 1
ATOM 1402 C C . ARG A 1 186 ? 5.862 -9.691 -17.647 1.00 87.88 186 ARG A C 1
ATOM 1404 O O . ARG A 1 186 ? 6.137 -8.564 -18.053 1.00 87.88 186 ARG A O 1
ATOM 1411 N N . SER A 1 187 ? 5.736 -10.746 -18.434 1.00 89.31 187 SER A N 1
ATOM 1412 C CA . SER A 1 187 ? 5.873 -10.725 -19.885 1.00 89.31 187 SER A CA 1
ATOM 1413 C C . SER A 1 187 ? 4.505 -10.823 -20.557 1.00 89.31 187 SER A C 1
ATOM 1415 O O . SER A 1 187 ? 3.516 -11.168 -19.918 1.00 89.31 187 SER A O 1
ATOM 1417 N N . LEU A 1 188 ? 4.444 -10.601 -21.872 1.00 89.12 188 LEU A N 1
ATOM 1418 C CA . LEU A 1 188 ? 3.203 -10.792 -22.635 1.00 89.12 188 LEU A CA 1
ATOM 1419 C C . LEU A 1 188 ? 2.663 -12.230 -22.553 1.00 89.12 188 LEU A C 1
ATOM 1421 O O . LEU A 1 188 ? 1.459 -12.427 -22.630 1.00 89.12 188 LEU A O 1
ATOM 1425 N N . LYS A 1 189 ? 3.529 -13.226 -22.321 1.00 88.38 189 LYS A N 1
ATOM 1426 C CA . LYS A 1 189 ? 3.115 -14.626 -22.124 1.00 88.38 189 LYS A CA 1
ATOM 1427 C C . LYS A 1 189 ? 2.299 -14.836 -20.846 1.00 88.38 189 LYS A C 1
ATOM 1429 O O . LYS A 1 189 ? 1.656 -15.866 -20.695 1.00 88.38 189 LYS A O 1
ATOM 1434 N N . ASP A 1 190 ? 2.355 -13.894 -19.905 1.00 87.25 190 ASP A N 1
ATOM 1435 C CA . ASP A 1 190 ? 1.577 -13.959 -18.672 1.00 87.25 190 ASP A CA 1
ATOM 1436 C C . ASP A 1 190 ? 0.119 -13.499 -18.865 1.00 87.25 190 ASP A C 1
ATOM 1438 O O . ASP A 1 190 ? -0.668 -13.666 -17.939 1.00 87.25 190 ASP A O 1
ATOM 1442 N N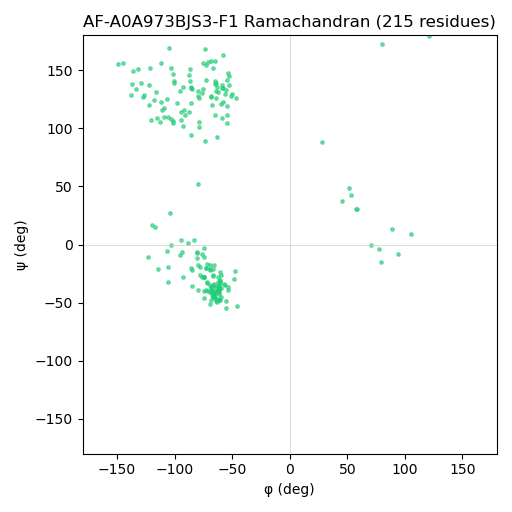 . LEU A 1 191 ? -0.256 -12.954 -20.034 1.00 84.75 191 LEU A N 1
ATOM 1443 C CA . LEU A 1 191 ? -1.632 -12.517 -20.325 1.00 84.75 191 LEU A CA 1
ATOM 1444 C C . LEU A 1 191 ? -2.629 -13.680 -20.375 1.00 84.75 191 LEU A C 1
ATOM 1446 O O . LEU A 1 191 ? -3.768 -13.517 -19.951 1.00 84.75 191 LEU A O 1
ATOM 1450 N N . ASP A 1 192 ? -2.190 -14.851 -20.841 1.00 88.81 192 ASP A N 1
ATOM 1451 C CA . ASP A 1 192 ? -3.037 -16.047 -20.950 1.00 88.81 192 ASP A CA 1
ATOM 1452 C C . ASP A 1 192 ? -3.191 -16.788 -19.612 1.00 88.81 192 ASP A C 1
ATOM 1454 O O . ASP A 1 192 ? -3.925 -17.772 -19.506 1.00 88.81 192 ASP A O 1
ATOM 1458 N N . ARG A 1 193 ? -2.467 -16.355 -18.575 1.00 85.12 193 ARG A N 1
ATOM 1459 C CA . ARG A 1 193 ? -2.482 -17.009 -17.266 1.00 85.12 193 ARG A CA 1
ATOM 1460 C C . ARG A 1 193 ? -3.623 -16.467 -16.424 1.00 85.12 193 ARG A C 1
ATOM 1462 O O . ARG A 1 193 ? -3.873 -15.263 -16.380 1.00 85.12 193 ARG A O 1
ATOM 1469 N N . CYS A 1 194 ? -4.278 -17.356 -15.685 1.00 80.94 194 CYS A N 1
ATOM 1470 C CA . CYS A 1 194 ? -5.329 -16.941 -14.774 1.00 80.94 194 CYS A CA 1
ATOM 1471 C C . CYS A 1 194 ? -4.757 -16.136 -13.597 1.00 80.94 194 CYS A C 1
ATOM 1473 O O . CYS A 1 194 ? -3.578 -16.212 -13.232 1.00 80.94 194 CYS A O 1
ATOM 1475 N N . ARG A 1 195 ? -5.624 -15.341 -12.974 1.00 74.94 195 ARG A N 1
ATOM 1476 C CA . ARG A 1 195 ? -5.225 -14.403 -11.927 1.00 7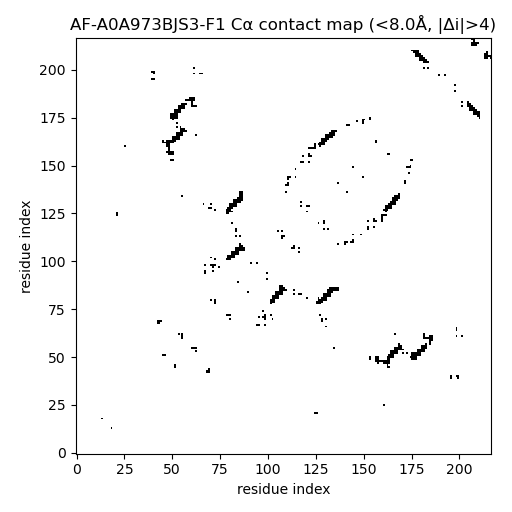4.94 195 ARG A CA 1
ATOM 1477 C C . ARG A 1 195 ? -4.652 -15.091 -10.683 1.00 74.94 195 ARG A C 1
ATOM 1479 O O . ARG A 1 195 ? -3.698 -14.577 -10.104 1.00 74.94 195 ARG A O 1
ATOM 1486 N N . THR A 1 196 ? -5.179 -16.255 -10.308 1.00 75.12 196 THR A N 1
ATOM 1487 C CA . THR A 1 196 ? -4.672 -17.068 -9.191 1.00 75.12 196 THR A CA 1
ATOM 1488 C C . THR A 1 196 ? -3.228 -17.504 -9.432 1.00 75.12 196 THR A C 1
ATOM 1490 O O . THR A 1 196 ? -2.366 -17.242 -8.599 1.00 75.12 196 THR A O 1
ATOM 1493 N N . ASP A 1 197 ? -2.911 -18.024 -10.620 1.00 76.88 197 ASP A N 1
ATOM 1494 C CA . ASP A 1 197 ? -1.552 -18.447 -10.982 1.00 76.88 197 ASP A CA 1
ATOM 1495 C C . ASP A 1 197 ? -0.546 -17.293 -10.962 1.00 76.88 197 ASP A C 1
ATOM 1497 O O . ASP A 1 197 ? 0.647 -17.463 -10.663 1.00 76.88 197 ASP A O 1
ATOM 1501 N N . LEU A 1 198 ? -1.009 -16.099 -11.339 1.00 79.19 198 LEU A N 1
ATOM 1502 C CA . LEU A 1 198 ? -0.202 -14.893 -11.290 1.00 79.19 198 LEU A CA 1
ATOM 1503 C C . LEU A 1 198 ? 0.101 -14.508 -9.838 1.00 79.19 198 LEU A C 1
ATOM 1505 O O . LEU A 1 198 ? 1.258 -14.191 -9.547 1.00 79.19 198 LEU A O 1
ATOM 1509 N N . LEU A 1 199 ? -0.881 -14.570 -8.940 1.00 77.00 199 LEU A N 1
ATOM 1510 C CA . LEU A 1 199 ? -0.722 -14.255 -7.517 1.00 77.00 199 LEU A CA 1
ATOM 1511 C C . LEU A 1 199 ? 0.179 -15.258 -6.799 1.00 77.00 199 LEU A C 1
ATOM 1513 O O . LEU A 1 199 ? 1.141 -14.846 -6.160 1.00 77.00 199 LEU A O 1
ATOM 1517 N N . SER A 1 200 ? -0.001 -16.556 -7.022 1.00 73.94 200 SER A N 1
ATOM 1518 C CA . SER A 1 200 ? 0.860 -17.585 -6.422 1.00 73.94 200 SER A CA 1
ATOM 1519 C C . SER A 1 200 ? 2.295 -17.536 -6.955 1.00 73.94 200 SER A C 1
ATOM 1521 O O . SER A 1 200 ? 3.257 -17.927 -6.292 1.00 73.94 200 SER A O 1
ATOM 1523 N N . ALA A 1 201 ? 2.494 -17.051 -8.185 1.00 76.88 201 ALA A N 1
ATOM 1524 C CA . ALA A 1 201 ? 3.834 -16.736 -8.678 1.00 76.88 201 ALA A CA 1
ATOM 1525 C C . ALA A 1 201 ? 4.426 -15.488 -8.008 1.00 76.88 201 ALA A C 1
ATOM 1527 O O . ALA A 1 201 ? 5.642 -15.427 -7.835 1.00 76.88 201 ALA A O 1
ATOM 1528 N N . LEU A 1 202 ? 3.589 -14.514 -7.646 1.00 79.69 202 LEU A N 1
ATOM 1529 C CA . LEU A 1 202 ? 3.999 -13.311 -6.932 1.00 79.69 202 LEU A CA 1
ATOM 1530 C C . LEU A 1 202 ? 4.428 -13.656 -5.502 1.00 79.69 202 LEU A C 1
ATOM 1532 O O . LEU A 1 202 ? 5.541 -13.291 -5.142 1.00 79.69 202 LEU A O 1
ATOM 1536 N N . GLU A 1 203 ? 3.642 -14.447 -4.765 1.00 73.25 203 GLU A N 1
ATOM 1537 C CA . GLU A 1 203 ? 3.966 -14.997 -3.429 1.00 73.25 203 GLU A CA 1
ATOM 1538 C C . GLU A 1 203 ? 5.372 -15.580 -3.361 1.00 73.25 203 GLU A C 1
ATOM 1540 O O . GLU A 1 203 ? 6.195 -15.145 -2.561 1.00 73.25 203 GLU A O 1
ATOM 1545 N N . ARG A 1 204 ? 5.701 -16.478 -4.291 1.00 72.94 204 ARG A N 1
ATOM 1546 C CA . ARG A 1 204 ? 7.014 -17.141 -4.335 1.00 72.94 204 ARG A CA 1
ATOM 1547 C C . ARG A 1 204 ? 8.183 -16.212 -4.659 1.00 72.94 204 ARG A C 1
ATOM 1549 O O . ARG A 1 204 ? 9.339 -16.568 -4.432 1.00 72.94 204 ARG A O 1
ATOM 1556 N N . THR A 1 205 ? 7.910 -15.063 -5.272 1.00 79.00 205 THR A N 1
ATOM 1557 C CA . THR A 1 205 ? 8.948 -14.134 -5.755 1.00 79.00 205 THR A CA 1
ATOM 1558 C C . THR A 1 205 ? 9.079 -12.891 -4.890 1.00 79.00 205 THR A C 1
ATOM 1560 O O . THR A 1 205 ? 10.128 -12.247 -4.921 1.00 79.00 205 THR A O 1
ATOM 1563 N N . ALA A 1 206 ? 8.053 -12.580 -4.099 1.00 77.88 206 ALA A N 1
ATOM 1564 C CA . ALA A 1 206 ? 8.075 -11.505 -3.133 1.00 77.88 206 ALA A CA 1
ATOM 1565 C C . ALA A 1 206 ? 9.149 -11.786 -2.079 1.00 77.88 206 ALA A C 1
ATOM 1567 O O . ALA A 1 206 ? 9.250 -12.879 -1.522 1.00 77.88 206 ALA A O 1
ATOM 1568 N N . ARG A 1 207 ? 9.986 -10.785 -1.810 1.00 78.06 207 ARG A N 1
ATOM 1569 C CA . ARG A 1 207 ? 11.006 -10.864 -0.759 1.00 78.06 207 ARG A CA 1
ATOM 1570 C C . ARG A 1 207 ? 10.642 -9.910 0.358 1.00 78.06 207 ARG A C 1
ATOM 1572 O O . ARG A 1 207 ? 10.506 -8.713 0.108 1.00 78.06 207 ARG A O 1
ATOM 1579 N N . THR A 1 208 ? 10.502 -10.426 1.574 1.00 77.81 208 THR A N 1
ATOM 1580 C CA . THR A 1 208 ? 10.180 -9.615 2.751 1.00 77.81 208 THR A CA 1
ATOM 1581 C C . THR A 1 208 ? 11.441 -9.348 3.563 1.00 77.81 208 THR A C 1
ATOM 1583 O O . THR A 1 208 ? 12.286 -10.217 3.740 1.00 77.81 208 THR A O 1
ATOM 1586 N N . TYR A 1 209 ? 11.572 -8.126 4.059 1.00 73.94 209 TYR A N 1
ATOM 1587 C CA . TYR A 1 209 ? 12.701 -7.636 4.828 1.00 73.94 209 TYR A CA 1
ATOM 1588 C C . TYR A 1 209 ? 12.194 -6.988 6.117 1.00 73.94 209 TYR A C 1
ATOM 1590 O O . TYR A 1 209 ? 11.222 -6.231 6.093 1.00 73.94 209 TYR A O 1
ATOM 1598 N N . ASN A 1 210 ? 12.885 -7.221 7.229 1.00 74.00 210 ASN A N 1
ATOM 1599 C CA . ASN A 1 210 ? 12.686 -6.518 8.492 1.00 74.00 210 ASN A CA 1
ATOM 1600 C C . ASN A 1 210 ? 13.910 -5.637 8.758 1.00 74.00 210 ASN A C 1
ATOM 1602 O O . ASN A 1 210 ? 15.018 -6.153 8.885 1.00 74.00 210 ASN A O 1
ATOM 1606 N N . ARG A 1 211 ? 13.734 -4.308 8.781 1.00 64.56 211 ARG A N 1
ATOM 1607 C CA . ARG A 1 211 ? 14.811 -3.331 9.064 1.00 64.56 211 ARG A CA 1
ATOM 1608 C C . ARG A 1 211 ? 16.141 -3.608 8.325 1.00 64.56 211 ARG A C 1
ATOM 1610 O O . ARG A 1 211 ? 17.218 -3.394 8.868 1.00 64.56 211 ARG A O 1
ATOM 1617 N N . GLY A 1 212 ? 16.065 -4.078 7.075 1.00 54.84 212 GLY A N 1
ATOM 1618 C CA . GLY A 1 212 ? 17.229 -4.373 6.225 1.00 54.84 212 GLY A CA 1
ATOM 1619 C C . GLY A 1 212 ? 17.727 -5.825 6.243 1.00 54.84 212 GLY A C 1
ATOM 1620 O O . GLY A 1 212 ? 18.549 -6.173 5.401 1.00 54.84 212 GLY A O 1
ATOM 1621 N N . GLN A 1 213 ? 17.207 -6.687 7.118 1.00 49.53 213 GLN A N 1
ATOM 1622 C CA . GLN A 1 213 ? 17.471 -8.130 7.105 1.00 49.53 213 GLN A CA 1
ATOM 1623 C C . GLN A 1 213 ? 16.398 -8.860 6.293 1.00 49.53 213 GLN A C 1
ATOM 1625 O O . GLN A 1 213 ? 15.215 -8.559 6.434 1.00 49.53 213 GLN A O 1
ATOM 1630 N N . VAL A 1 214 ? 16.796 -9.801 5.432 1.00 53.44 214 VAL A N 1
ATOM 1631 C CA . VAL A 1 214 ? 15.860 -10.661 4.684 1.00 53.44 214 VAL A CA 1
ATOM 1632 C C . VAL A 1 214 ? 15.164 -11.593 5.676 1.00 53.44 214 VAL A C 1
ATOM 1634 O O . VAL A 1 214 ? 15.839 -12.282 6.435 1.00 53.44 214 VAL A O 1
ATOM 1637 N N . LEU A 1 215 ? 13.832 -11.626 5.666 1.00 51.00 215 LEU A N 1
ATOM 1638 C CA . LEU A 1 215 ? 13.081 -12.703 6.304 1.00 51.00 215 LEU A CA 1
ATOM 1639 C C . LEU A 1 215 ? 13.120 -13.901 5.353 1.00 51.00 215 LEU A C 1
ATOM 1641 O O . LEU A 1 215 ? 12.792 -13.751 4.173 1.00 51.00 215 LEU A O 1
ATOM 1645 N N . ALA A 1 216 ? 13.557 -15.061 5.846 1.00 38.75 216 ALA A N 1
ATOM 1646 C CA . ALA A 1 216 ? 13.338 -16.307 5.124 1.00 38.75 216 ALA A CA 1
ATOM 1647 C C . ALA A 1 216 ? 11.821 -16.457 4.932 1.00 38.75 216 ALA A C 1
ATOM 1649 O O . ALA A 1 216 ? 11.069 -16.326 5.899 1.00 38.75 216 ALA A O 1
ATOM 1650 N N . VAL A 1 217 ? 11.410 -16.575 3.667 1.00 38.34 217 VAL A N 1
ATOM 1651 C CA . VAL A 1 217 ? 10.037 -16.921 3.275 1.00 38.34 217 VAL A CA 1
ATOM 1652 C C . VAL A 1 217 ? 9.864 -18.408 3.498 1.00 38.34 217 VAL A C 1
ATOM 1654 O O . VAL A 1 217 ? 10.800 -19.133 3.086 1.00 38.34 217 VAL A O 1
#

Nearest PDB structures (foldseek):
  3cmx-assembly2_D  TM=7.485E-01  e=2.978E-07  unclassified
  1xmv-assembly1_A  TM=6.192E-01  e=9.508E-08  Escherichia coli
  8amf-assembly1_B  TM=5.909E-01  e=4.947E-07  Streptococcus pneumoniae
  1w4r-assembly1_A  TM=5.997E-01  e=7.613E-03  Homo sapiens
  2b8t-assembly1_A  TM=5.011E-01  e=8.111E-03  Ureaplasma parvum

Secondary structure (DSSP, 8-state):
-HHHHHHHHHHHHHTTTT---GGGGGPPPPP--S-PPPPTT---PPPTTSEEEEEE-STTSSHHHHHHHHH---GGG--EEEEEESS----GGGSPTTTGGGEEEEE--HHHHHHHHHHHHHT-TTEEEEEEE-TTS-HHHHHTS-HHHHHHHHHHHHH-SSEEEEEESS---TT-SEEEEE-----GGGTTS-HHHHHHHHHHH-EEEETTEEPP-